Protein 3WYZ (pdb70)

Organism: Thermococcus kodakarensis (strain ATCC BAA-918 / JCM 12380 / KOD1) (NCBI:txid69014)

CATH classification: 3.20.20.140

Nearest PDB structures (foldseek):
  3wz0-assembly1_F  TM=9.999E-01  e=2.977E-39  Thermococcus kodakarensis KOD1
  1v77-assembly1_A  TM=9.718E-01  e=6.965E-28  Pyrococcus horikoshii
  6k0b-assembly1_C  TM=7.800E-01  e=2.740E-13  Methanocaldococcus jannaschii DSM 2661
  2pz0-assembly1_A  TM=5.431E-01  e=1.302E-03  Caldanaerobacter subterraneus subsp. tengcongensis MB4
  2o7s-assembly1_A  TM=2.718E-01  e=5.339E-02  Arabidopsis thaliana

Structure (mmCIF, N/CA/C/O backbone):
data_3WYZ
#
_entry.id   3WYZ
#
_cell.length_a   40.610
_cell.length_b   58.725
_cell.length_c   43.280
_cell.angle_alpha   90.00
_cell.angle_beta   109.67
_cell.angle_gamma   90.00
#
_symmetry.space_group_name_H-M   'P 1 21 1'
#
loop_
_entity.id
_entity.type
_entity.pdbx_description
1 polymer 'Ribonuclease P protein component 3'
2 non-polymer GLYCEROL
3 water water
#
loop_
_atom_site.group_PDB
_atom_site.id
_atom_site.type_symbol
_atom_site.label_atom_id
_atom_site.label_alt_id
_atom_site.label_comp_id
_atom_site.label_asym_id
_atom_site.label_entity_id
_atom_site.label_seq_id
_atom_site.pdbx_PDB_ins_code
_atom_site.Cartn_x
_atom_site.Cartn_y
_atom_site.Cartn_z
_atom_site.occupancy
_atom_site.B_iso_or_equiv
_atom_site.auth_seq_id
_atom_site.auth_comp_id
_atom_site.auth_asym_id
_atom_site.auth_atom_id
_atom_site.pdbx_PDB_model_num
ATOM 1 N N . PHE A 1 8 ? -5.495 -9.331 -15.203 1.00 97.77 8 PHE A N 1
ATOM 2 C CA . PHE A 1 8 ? -6.207 -8.696 -14.057 1.00 99.11 8 PHE A CA 1
ATOM 3 C C . PHE A 1 8 ? -6.398 -7.206 -14.291 1.00 99.76 8 PHE A C 1
ATOM 4 O O . PHE A 1 8 ? -5.716 -6.609 -15.121 1.00 101.98 8 PHE A O 1
ATOM 12 N N . SER A 1 9 ? -7.331 -6.614 -13.553 1.00 97.37 9 SER A N 1
ATOM 13 C CA . SER A 1 9 ? -7.562 -5.176 -13.612 1.00 94.42 9 SER A CA 1
ATOM 14 C C . SER A 1 9 ? -6.239 -4.399 -13.594 1.00 91.30 9 SER A C 1
ATOM 15 O O . SER A 1 9 ? -5.302 -4.740 -12.862 1.00 87.88 9 SER A O 1
ATOM 18 N N . ARG A 1 10 ? -6.179 -3.364 -14.424 1.00 88.16 10 ARG A N 1
ATOM 19 C CA . ARG A 1 10 ? -5.006 -2.506 -14.522 1.00 85.38 10 ARG A CA 1
ATOM 20 C C . ARG A 1 10 ? -5.099 -1.351 -13.520 1.00 79.37 10 ARG A C 1
ATOM 21 O O . ARG A 1 10 ? -4.098 -0.932 -12.949 1.00 78.57 10 ARG A 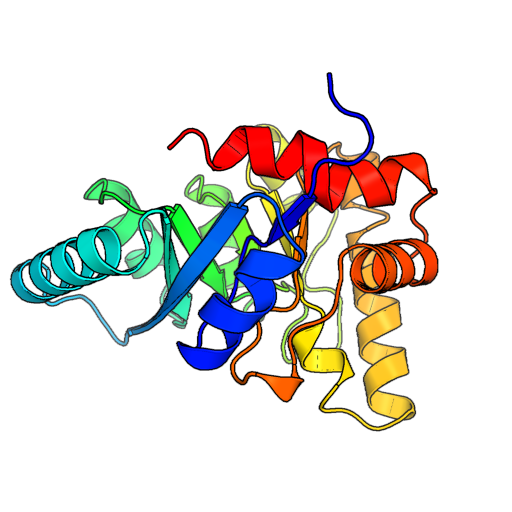O 1
ATOM 29 N N . ASP A 1 11 ? -6.304 -0.840 -13.301 1.00 72.48 11 ASP A N 1
ATOM 30 C CA . ASP A 1 11 ? -6.486 0.293 -12.401 1.00 71.73 11 ASP A CA 1
ATOM 31 C C . ASP A 1 11 ? -7.083 -0.126 -11.067 1.00 65.21 11 ASP A C 1
ATOM 32 O O . ASP A 1 11 ? -8.100 0.405 -10.643 1.00 66.86 11 ASP A O 1
ATOM 37 N N . TYR A 1 12 ? -6.433 -1.073 -10.401 1.00 58.29 12 TYR A N 1
ATOM 38 C CA . TYR A 1 12 ? -6.878 -1.545 -9.098 1.00 54.27 12 TYR A CA 1
ATOM 39 C C . TYR A 1 12 ? -5.873 -1.085 -8.040 1.00 52.95 12 TYR A C 1
ATOM 40 O O . TYR A 1 12 ? -4.676 -1.320 -8.185 1.00 55.32 12 TYR A O 1
ATOM 49 N N . PHE A 1 13 ? -6.353 -0.439 -6.980 1.00 49.27 13 PHE A N 1
ATOM 50 C CA . PHE A 1 13 ? -5.468 0.181 -5.987 1.00 48.02 13 PHE A CA 1
ATOM 51 C C . PHE A 1 13 ? -5.852 -0.174 -4.553 1.00 44.21 13 PHE A C 1
ATOM 52 O O . PHE A 1 13 ? -7.026 -0.175 -4.210 1.00 42.68 13 PHE A O 1
ATOM 60 N N . VAL A 1 14 ? -4.848 -0.456 -3.721 1.00 41.81 14 VAL A N 1
ATOM 61 C CA . VAL A 1 14 ? -5.058 -0.845 -2.320 1.00 41.09 14 VAL A CA 1
ATOM 62 C C . VAL A 1 14 ? -4.257 0.065 -1.384 1.00 39.01 14 VAL A C 1
ATOM 63 O O . VAL A 1 14 ? -3.074 0.290 -1.599 1.00 38.46 14 VAL A O 1
ATOM 67 N N . GLU A 1 15 ? -4.912 0.588 -0.353 1.00 38.51 15 GLU A N 1
ATOM 68 C CA . GLU A 1 15 ? -4.233 1.392 0.667 1.00 39.70 15 GLU A CA 1
ATOM 69 C C . GLU A 1 15 ? -3.986 0.508 1.885 1.00 37.32 15 GLU A C 1
ATOM 70 O O . GLU A 1 15 ? -4.924 0.108 2.559 1.00 35.95 15 GLU A O 1
ATOM 76 N N . MET A 1 16 ? -2.713 0.210 2.141 1.00 37.41 16 MET A N 1
ATOM 77 C CA . MET A 1 16 ? -2.309 -0.779 3.138 1.00 37.42 16 MET A CA 1
ATOM 78 C C . MET A 1 16 ? -2.230 -0.260 4.566 1.00 38.16 16 MET A C 1
ATOM 79 O O . MET A 1 16 ? -2.188 -1.055 5.496 1.00 36.70 16 MET A O 1
ATOM 84 N N . ASP A 1 17 ? -2.214 1.054 4.751 1.00 40.04 17 ASP A N 1
ATOM 85 C CA . ASP A 1 17 ? -1.967 1.617 6.071 1.00 43.79 17 ASP A CA 1
ATOM 86 C C . ASP A 1 17 ? -2.592 3.005 6.234 1.00 43.31 17 ASP A C 1
ATOM 87 O O . ASP A 1 17 ? -2.043 4.001 5.781 1.00 42.58 17 ASP A O 1
ATOM 92 N N . VAL A 1 18 ? -3.769 3.041 6.855 1.00 46.27 18 VAL A N 1
ATOM 93 C CA . VAL A 1 18 ? -4.388 4.281 7.326 1.00 46.62 18 VAL A CA 1
ATOM 94 C C . VAL A 1 18 ? -4.799 4.076 8.782 1.00 46.12 18 VAL A C 1
ATOM 95 O O . VAL A 1 18 ? -5.267 3.003 9.156 1.00 46.08 18 VAL A O 1
ATOM 99 N N . ARG A 1 19 ? -4.626 5.109 9.600 1.00 47.37 19 ARG A N 1
ATOM 100 C CA . ARG A 1 19 ? -4.722 4.962 11.054 1.00 48.22 19 ARG A CA 1
ATOM 101 C C . ARG A 1 19 ? -5.794 5.832 11.716 1.00 48.27 19 ARG A C 1
ATOM 102 O O . ARG A 1 19 ? -5.859 5.895 12.942 1.00 49.91 19 ARG A O 1
ATOM 110 N N . ASP A 1 20 ? -6.641 6.468 10.907 1.00 49.84 20 ASP A N 1
ATOM 111 C CA . ASP A 1 20 ? -7.659 7.407 11.393 1.00 51.44 20 ASP A CA 1
ATOM 112 C C . ASP A 1 20 ? -9.023 7.106 10.752 1.00 50.14 20 ASP A C 1
ATOM 113 O O . ASP A 1 20 ? -9.093 6.724 9.578 1.00 47.69 20 ASP A O 1
ATOM 118 N N . GLU A 1 21 ? -10.094 7.274 11.530 1.00 51.22 21 GLU A N 1
ATOM 119 C CA . GLU A 1 21 ? -11.466 7.043 11.051 1.00 53.03 21 GLU A CA 1
ATOM 120 C C . GLU A 1 21 ? -11.803 7.837 9.793 1.00 54.07 21 GLU A C 1
ATOM 121 O O . GLU A 1 21 ? -12.221 7.260 8.784 1.00 50.59 21 GLU A O 1
ATOM 127 N N . GLU A 1 22 ? -11.643 9.160 9.869 1.00 52.06 22 GLU A N 1
ATOM 128 C CA . GLU A 1 22 ? -11.987 10.037 8.748 1.00 56.34 22 GLU A CA 1
ATOM 129 C C . GLU A 1 22 ? -11.097 9.783 7.532 1.00 53.27 22 GLU A C 1
ATOM 130 O O . GLU A 1 22 ? -11.546 9.891 6.393 1.00 53.81 22 GLU A O 1
ATOM 136 N N . ALA A 1 23 ? -9.832 9.462 7.789 1.00 51.31 23 ALA A N 1
ATOM 137 C CA . ALA A 1 23 ? -8.890 9.102 6.733 1.00 49.73 23 ALA A CA 1
ATOM 138 C C . ALA A 1 23 ? -9.360 7.839 6.009 1.00 46.14 23 ALA A C 1
ATOM 139 O O . ALA A 1 23 ? -9.310 7.763 4.783 1.00 42.90 23 ALA A O 1
ATOM 141 N N . HIS A 1 24 ? -9.821 6.861 6.785 1.00 45.55 24 HIS A N 1
ATOM 142 C CA . HIS A 1 24 ? -10.327 5.605 6.243 1.00 45.51 24 HIS A CA 1
ATOM 143 C C . HIS A 1 24 ? -11.558 5.814 5.355 1.00 44.31 24 HIS A C 1
ATOM 144 O O . HIS A 1 24 ? -11.599 5.314 4.235 1.00 42.86 24 HIS A O 1
ATOM 151 N N . GLU A 1 25 ? -12.550 6.548 5.859 1.00 46.27 25 GLU A N 1
ATOM 152 C CA . GLU A 1 25 ? -13.771 6.824 5.090 1.00 47.83 25 GLU A CA 1
ATOM 153 C C . GLU A 1 25 ? -13.470 7.607 3.811 1.00 48.16 25 GLU A C 1
ATOM 154 O O . GLU A 1 25 ? -14.111 7.394 2.778 1.00 51.10 25 GLU A O 1
ATOM 160 N N . LEU A 1 26 ? -12.496 8.510 3.883 1.00 47.13 26 LEU A N 1
ATOM 161 C CA . LEU A 1 26 ? -12.080 9.292 2.723 1.00 47.17 26 LEU A CA 1
ATOM 162 C C . LEU A 1 26 ? -11.360 8.428 1.690 1.00 46.66 26 LEU A C 1
ATOM 163 O O . LEU A 1 26 ? -11.685 8.469 0.505 1.00 44.99 26 LEU A O 1
ATOM 168 N N . ALA A 1 27 ? -10.393 7.640 2.152 1.00 46.88 27 ALA A N 1
ATOM 169 C CA . ALA A 1 27 ? -9.615 6.757 1.277 1.00 48.77 27 ALA A CA 1
ATOM 170 C C . ALA A 1 27 ? -10.452 5.677 0.586 1.00 49.73 27 ALA A C 1
ATOM 171 O O . ALA A 1 27 ? -10.087 5.214 -0.497 1.00 45.72 27 ALA A O 1
ATOM 173 N N . SER A 1 28 ? -11.566 5.278 1.205 1.00 51.37 28 SER A N 1
ATOM 174 C CA . SER A 1 28 ? -12.431 4.234 0.636 1.00 52.67 28 SER A CA 1
ATOM 175 C C . SER A 1 28 ? -13.040 4.602 -0.731 1.00 51.65 28 SER A C 1
ATOM 176 O O . SER A 1 28 ? -13.422 3.717 -1.498 1.00 50.04 28 SER A O 1
ATOM 179 N N . ASP A 1 29 ? -13.132 5.899 -1.027 1.00 52.97 29 ASP A N 1
ATOM 180 C CA . ASP A 1 29 ? -13.560 6.364 -2.350 1.00 54.13 29 ASP A CA 1
ATOM 181 C C . ASP A 1 29 ? -12.473 6.185 -3.408 1.00 51.57 29 ASP A C 1
ATOM 182 O O . ASP A 1 29 ? -12.769 5.844 -4.551 1.00 49.92 29 ASP A O 1
ATOM 187 N N . TRP A 1 30 ? -11.223 6.441 -3.028 1.00 51.49 30 TRP A N 1
ATOM 188 C CA . TRP A 1 30 ? -10.112 6.459 -3.986 1.00 50.86 30 TRP A CA 1
ATOM 189 C C . TRP A 1 30 ? -9.455 5.090 -4.195 1.00 49.52 30 TRP A C 1
ATOM 190 O O . TRP A 1 30 ? -8.843 4.854 -5.236 1.00 49.01 30 TRP A O 1
ATOM 201 N N . PHE A 1 31 ? -9.556 4.207 -3.202 1.00 47.74 31 PHE A N 1
ATOM 202 C CA . PHE A 1 31 ? -8.920 2.889 -3.270 1.00 46.84 31 PHE A CA 1
ATOM 203 C C . PHE A 1 31 ? -9.958 1.776 -3.230 1.00 48.33 31 PHE A C 1
ATOM 204 O O . PHE A 1 31 ? -11.021 1.929 -2.632 1.00 47.62 31 PHE A O 1
ATOM 212 N N . ASP A 1 32 ? -9.633 0.658 -3.870 1.00 48.87 32 ASP A N 1
ATOM 213 C CA . ASP A 1 32 ? -10.523 -0.500 -3.920 1.00 50.32 32 ASP A CA 1
ATOM 214 C C . ASP A 1 32 ? -10.592 -1.253 -2.593 1.00 49.72 32 ASP A C 1
ATOM 215 O O . ASP A 1 32 ? -11.619 -1.850 -2.267 1.00 46.42 32 ASP A O 1
ATOM 220 N N . GLU A 1 33 ? -9.489 -1.243 -1.849 1.00 49.47 33 GLU A N 1
ATOM 221 C CA . GLU A 1 33 ? -9.448 -1.798 -0.501 1.00 48.39 33 GLU A CA 1
ATOM 222 C C . GLU A 1 33 ? -8.652 -0.863 0.389 1.00 47.07 33 GLU A C 1
ATOM 223 O O . GLU A 1 33 ? -7.650 -0.290 -0.042 1.00 46.31 33 GLU A O 1
ATOM 229 N N . VAL A 1 34 ? -9.094 -0.714 1.632 1.00 45.59 34 VAL A N 1
ATOM 230 C CA . VAL A 1 34 ? -8.391 0.119 2.601 1.00 47.09 34 VAL A CA 1
ATOM 231 C C . VAL A 1 34 ? -8.215 -0.655 3.903 1.00 46.59 34 VAL A C 1
ATOM 232 O O . VAL A 1 34 ? -9.191 -1.086 4.514 1.00 50.04 34 VAL A O 1
ATOM 236 N N . VAL A 1 35 ? -6.961 -0.838 4.307 1.00 42.75 35 VAL A N 1
ATOM 237 C CA . VAL A 1 35 ? -6.630 -1.512 5.553 1.00 42.74 35 VAL A CA 1
ATOM 238 C C . VAL A 1 35 ? -6.513 -0.481 6.681 1.00 41.86 35 VAL A C 1
ATOM 239 O O . VAL A 1 35 ? -5.752 0.471 6.570 1.00 40.80 35 VAL A O 1
ATOM 243 N N . PHE A 1 36 ? -7.282 -0.666 7.751 1.00 41.91 36 PHE A N 1
ATOM 244 C CA . PHE A 1 36 ? -7.177 0.183 8.930 1.00 42.23 36 PHE A CA 1
ATOM 245 C C . PHE A 1 36 ? -6.108 -0.359 9.875 1.00 41.95 36 PHE A C 1
ATOM 246 O O . PHE A 1 36 ? -6.160 -1.515 10.286 1.00 43.72 36 PHE A O 1
ATOM 254 N N . THR A 1 37 ? -5.142 0.484 10.221 1.00 41.21 37 THR A N 1
ATOM 255 C CA . THR A 1 37 ? -4.034 0.084 11.076 1.00 42.15 37 THR A CA 1
ATOM 256 C C . THR A 1 37 ? -4.220 0.611 12.501 1.00 44.59 37 THR A C 1
ATOM 257 O O . THR A 1 37 ? -4.404 1.812 12.712 1.00 42.69 37 THR A O 1
ATOM 261 N N . LYS A 1 38 ? -4.195 -0.299 13.470 1.00 48.34 38 LYS A N 1
ATOM 262 C CA . LYS A 1 38 ? -4.215 0.075 14.877 1.00 53.11 38 LYS A CA 1
ATOM 263 C C . LYS A 1 38 ? -2.774 0.203 15.359 1.00 51.84 38 LYS A C 1
ATOM 264 O O . LYS A 1 38 ? -2.017 -0.766 15.343 1.00 51.75 38 LYS A O 1
ATOM 270 N N . LYS A 1 39 ? -2.401 1.405 15.777 1.00 54.12 39 LYS A N 1
ATOM 271 C CA . LYS A 1 39 ? -1.064 1.668 16.286 1.00 57.64 39 LYS A CA 1
ATOM 272 C C . LYS A 1 39 ? -0.971 1.148 17.718 1.00 59.98 39 LYS A C 1
ATOM 273 O O . LYS A 1 39 ? -1.842 1.430 18.543 1.00 63.37 39 LYS A O 1
ATOM 279 N N . LEU A 1 40 ? 0.076 0.379 18.004 1.00 61.51 40 LEU A N 1
ATOM 280 C CA . LEU A 1 40 ? 0.203 -0.309 19.286 1.00 62.20 40 LEU A CA 1
ATOM 281 C C . LEU A 1 40 ? 1.594 -0.152 19.906 1.00 62.45 40 LEU A C 1
ATOM 282 O O . LEU A 1 40 ? 2.568 -0.724 19.418 1.00 58.26 40 LEU A O 1
ATOM 287 N N . VAL A 1 41 ? 1.660 0.613 20.997 1.00 66.53 41 VAL A N 1
ATOM 288 C CA . VAL A 1 41 ? 2.910 0.884 21.709 1.00 68.49 41 VAL A CA 1
ATOM 289 C C . VAL A 1 41 ? 3.051 -0.073 22.887 1.00 70.67 41 VAL A C 1
ATOM 290 O O . VAL A 1 41 ? 2.174 -0.126 23.750 1.00 75.25 41 VAL A O 1
ATOM 294 N N . LEU A 1 42 ? 4.156 -0.817 22.921 1.00 72.18 42 LEU A N 1
ATOM 295 C CA . LEU A 1 42 ? 4.350 -1.884 23.903 1.00 75.78 42 LEU A CA 1
ATOM 296 C C . LEU A 1 42 ? 5.693 -1.803 24.633 1.00 79.99 42 LEU A C 1
ATOM 297 O O . LEU A 1 42 ? 6.745 -1.712 24.003 1.00 78.36 42 LEU A O 1
ATOM 302 N N . GLU A 1 43 ? 5.634 -1.838 25.963 1.00 85.89 43 GLU A N 1
ATOM 303 C CA . GLU A 1 43 ? 6.818 -2.002 26.812 1.00 92.30 43 GLU A CA 1
ATOM 304 C C . GLU A 1 43 ? 6.392 -2.506 28.209 1.00 95.94 43 GLU A C 1
ATOM 305 O O . GLU A 1 43 ? 6.359 -1.736 29.172 1.00 96.26 43 GLU A O 1
ATOM 311 N N . ASP A 1 44 ? 6.057 -3.793 28.327 1.00 96.82 44 ASP A N 1
ATOM 312 C CA . ASP A 1 44 ? 6.148 -4.763 27.227 1.00 97.90 44 ASP A CA 1
ATOM 313 C C . ASP A 1 44 ? 4.808 -5.464 26.917 1.00 98.85 44 ASP A C 1
ATOM 314 O O . ASP A 1 44 ? 3.921 -4.822 26.355 1.00 98.66 44 ASP A O 1
ATOM 319 N N . PRO A 1 45 ? 4.633 -6.750 27.297 1.00 100.09 45 PRO A N 1
ATOM 320 C CA . PRO A 1 45 ? 3.629 -7.516 26.555 1.00 102.95 45 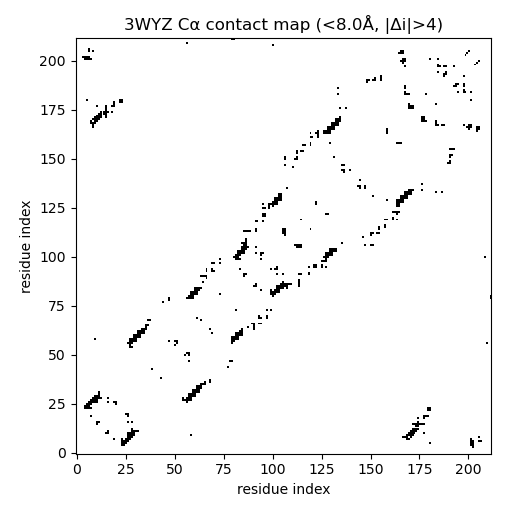PRO A CA 1
ATOM 321 C C . PRO A 1 45 ? 2.165 -7.173 26.875 1.00 105.88 45 PRO A C 1
ATOM 322 O O . PRO A 1 45 ? 1.893 -6.492 27.866 1.00 106.51 45 PRO A O 1
ATOM 326 N N . PRO A 1 46 ? 1.226 -7.643 26.028 1.00 108.37 46 PRO A N 1
ATOM 327 C CA . PRO A 1 46 ? -0.217 -7.520 26.271 1.00 108.46 46 PRO A CA 1
ATOM 328 C C . PRO A 1 46 ? -0.672 -8.511 27.358 1.00 108.06 46 PRO A C 1
ATOM 329 O O . PRO A 1 46 ? 0.139 -9.351 27.747 1.00 106.58 46 PRO A O 1
ATOM 333 N N . ASP A 1 47 ? -1.912 -8.476 27.867 1.00 109.60 47 ASP A N 1
ATOM 334 C CA . ASP A 1 47 ? -3.078 -7.687 27.409 1.00 109.92 47 ASP A CA 1
ATOM 335 C C . ASP A 1 47 ? -3.766 -8.313 26.184 1.00 108.40 47 ASP A C 1
ATOM 336 O O . ASP A 1 47 ? -4.344 -7.605 25.357 1.00 110.51 47 ASP A O 1
ATOM 341 N N . TRP A 1 48 ? -3.716 -9.640 26.088 1.00 104.24 48 TRP A N 1
ATOM 342 C CA . TRP A 1 48 ? -4.216 -10.350 24.907 1.00 103.91 48 TRP A CA 1
ATOM 343 C C . TRP A 1 48 ? -5.740 -10.357 24.813 1.00 101.38 48 TRP A C 1
ATOM 344 O O . TRP A 1 48 ? -6.305 -10.109 23.742 1.00 101.95 48 TRP A O 1
ATOM 355 N N . GLY A 1 49 ? -6.399 -10.654 25.929 1.0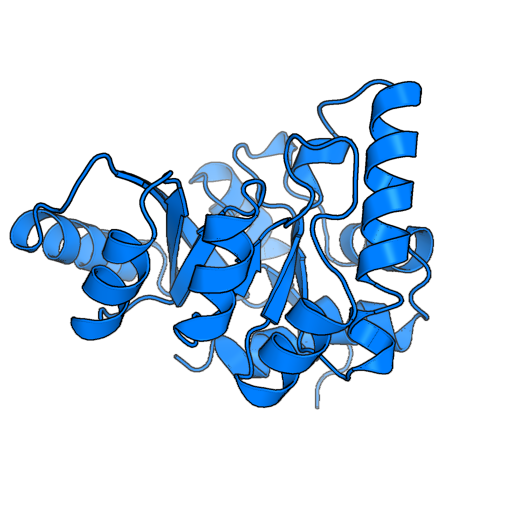0 97.70 49 GLY A N 1
ATOM 356 C CA . GLY A 1 49 ? -7.860 -10.712 25.974 1.00 93.29 49 GLY A CA 1
ATOM 357 C C . GLY A 1 49 ? -8.506 -9.414 25.532 1.00 90.46 49 GLY A C 1
ATOM 358 O O . GLY A 1 49 ? -9.511 -9.425 24.824 1.00 86.79 49 GLY A O 1
ATOM 359 N N . SER A 1 50 ? -7.918 -8.299 25.956 1.00 90.67 50 SER A N 1
ATOM 360 C CA . SER A 1 50 ? -8.377 -6.969 25.571 1.00 90.69 50 SER A CA 1
ATOM 361 C C . SER A 1 50 ? -8.072 -6.680 24.099 1.00 92.59 50 SER A C 1
ATOM 362 O O . SER A 1 50 ? -8.872 -6.047 23.407 1.00 93.82 50 SER A O 1
ATOM 365 N N . LEU A 1 51 ? -6.915 -7.151 23.632 1.00 93.59 51 LEU A N 1
ATOM 366 C CA . LEU A 1 51 ? -6.474 -6.933 22.249 1.00 92.13 51 LEU A CA 1
ATOM 367 C C . LEU A 1 51 ? -7.435 -7.574 21.250 1.00 90.55 51 LEU A C 1
ATOM 368 O O . LEU A 1 51 ? -7.870 -6.929 20.295 1.00 89.91 51 LEU A O 1
ATOM 373 N N . LYS A 1 52 ? -7.760 -8.843 21.474 1.00 87.81 52 LYS A N 1
ATOM 374 C CA . LYS A 1 52 ? -8.674 -9.569 20.597 1.00 86.05 52 LYS A CA 1
ATOM 375 C C . LYS A 1 52 ? -10.077 -8.958 20.585 1.00 84.46 52 LYS A C 1
ATOM 376 O O . LYS A 1 52 ? -10.744 -8.963 19.552 1.00 81.56 52 LYS A O 1
ATOM 382 N N . GLU A 1 53 ? -10.518 -8.437 21.729 1.00 83.58 53 GLU A N 1
ATOM 383 C CA . GLU A 1 53 ? -11.807 -7.748 21.827 1.00 83.15 53 GLU A CA 1
ATOM 384 C C . GLU A 1 53 ? -11.794 -6.487 20.973 1.00 79.79 53 GLU A C 1
ATOM 385 O O . GLU A 1 53 ? -12.782 -6.166 20.318 1.00 75.79 53 GLU A O 1
ATOM 391 N N . GLU A 1 54 ? -10.671 -5.776 20.993 1.00 78.81 54 GLU A N 1
ATOM 392 C CA . GLU A 1 54 ? -10.486 -4.591 20.165 1.00 77.75 54 GLU A CA 1
ATOM 393 C C . GLU A 1 54 ? -10.437 -4.966 18.681 1.00 72.81 54 GLU A C 1
ATOM 394 O O . GLU A 1 54 ? -11.104 -4.341 17.860 1.00 71.70 54 GLU A O 1
ATOM 400 N N . LEU A 1 55 ? -9.652 -5.987 18.345 1.00 65.81 55 LEU A N 1
ATOM 401 C CA . LEU A 1 55 ? -9.515 -6.419 16.956 1.00 63.63 55 LEU A CA 1
ATOM 402 C C . LEU A 1 55 ? -10.846 -6.886 16.366 1.00 63.84 55 LEU A C 1
ATOM 403 O O . LEU A 1 55 ? -11.138 -6.618 15.200 1.00 64.18 55 LEU A O 1
ATOM 408 N N . LYS A 1 56 ? -11.650 -7.575 17.171 1.00 64.55 56 LYS A N 1
ATOM 409 C CA . LYS A 1 56 ? -12.986 -7.988 16.754 1.00 66.38 56 LYS A CA 1
ATOM 410 C C . LYS A 1 56 ? -13.846 -6.767 16.446 1.00 64.82 56 LYS A C 1
ATOM 411 O O . LYS A 1 56 ? -14.543 -6.730 15.434 1.00 62.99 56 LYS A O 1
ATOM 417 N N . GLU A 1 57 ? -13.779 -5.770 17.324 1.00 65.91 57 GLU A N 1
ATOM 418 C CA . GLU A 1 57 ? -14.504 -4.514 17.139 1.00 67.80 57 GLU A CA 1
ATOM 419 C C . GLU A 1 57 ? -13.990 -3.756 15.914 1.00 64.96 57 GLU A C 1
ATOM 420 O O . GLU A 1 57 ? -14.775 -3.132 15.197 1.00 67.07 57 GLU A O 1
ATOM 426 N N . LEU A 1 58 ? -12.678 -3.811 15.683 1.00 61.53 58 LEU A N 1
ATOM 427 C CA . LEU A 1 58 ? -12.061 -3.189 14.503 1.00 60.33 58 LEU A CA 1
ATOM 428 C C . LEU A 1 58 ? -12.427 -3.908 13.206 1.00 56.24 58 LEU A C 1
ATOM 429 O O . LEU A 1 58 ? -12.726 -3.265 12.199 1.00 52.99 58 LEU A O 1
ATOM 434 N N . ARG A 1 59 ? -12.401 -5.235 13.241 1.00 57.17 59 ARG A N 1
ATOM 435 C CA . ARG A 1 59 ? -12.777 -6.054 12.088 1.00 60.07 59 ARG A CA 1
ATOM 436 C C . ARG A 1 59 ? -14.234 -5.836 11.691 1.00 59.21 59 ARG A C 1
ATOM 437 O O . ARG A 1 59 ? -14.549 -5.774 10.507 1.00 64.32 59 ARG A O 1
ATOM 445 N N . GLY A 1 60 ? -15.113 -5.720 12.681 1.00 58.75 60 GLY A N 1
ATOM 446 C CA . GLY A 1 60 ? -16.525 -5.434 12.432 1.00 57.65 60 GLY A CA 1
ATOM 447 C C . GLY A 1 60 ? -16.765 -4.024 11.926 1.00 55.92 60 GLY A C 1
ATOM 448 O O . GLY A 1 60 ? -17.725 -3.773 11.211 1.00 56.93 60 GLY A O 1
ATOM 449 N N . LYS A 1 61 ? -15.886 -3.102 12.301 1.00 57.43 61 LYS A N 1
ATOM 450 C CA . LYS A 1 61 ? -16.011 -1.697 11.919 1.00 57.03 61 LYS A CA 1
ATOM 451 C C . LYS A 1 61 ? -15.395 -1.404 10.546 1.00 59.17 61 LYS A C 1
ATOM 452 O O . LYS A 1 61 ? -16.020 -0.745 9.710 1.00 63.32 61 LYS A O 1
ATOM 458 N N . TYR A 1 62 ? -14.169 -1.879 10.326 1.00 58.59 62 TYR A N 1
ATOM 459 C CA . TYR A 1 62 ? -13.406 -1.553 9.113 1.00 56.66 62 TYR A CA 1
ATOM 460 C C . TYR A 1 62 ? -13.240 -2.696 8.110 1.00 55.18 62 TYR A C 1
ATOM 461 O O . TYR A 1 62 ? -12.977 -2.440 6.935 1.00 57.65 62 TYR A O 1
ATOM 470 N N . GLY A 1 63 ? -13.363 -3.938 8.568 1.00 56.46 63 GLY A N 1
ATOM 471 C CA . GLY A 1 63 ? -13.193 -5.110 7.707 1.00 57.12 63 GLY A CA 1
ATOM 472 C C . GLY A 1 63 ? -11.778 -5.655 7.764 1.00 57.03 63 GLY A C 1
ATOM 473 O O . GLY A 1 63 ? -11.516 -6.644 8.451 1.00 60.58 63 GLY A O 1
ATOM 474 N N . LYS A 1 64 ? -10.871 -5.013 7.028 1.00 53.25 64 LYS A N 1
ATOM 475 C CA . LYS A 1 64 ? -9.457 -5.388 7.020 1.00 51.85 64 LYS A CA 1
ATOM 476 C C . LYS A 1 64 ? -8.705 -4.574 8.067 1.00 48.00 64 LYS A C 1
ATOM 477 O O . LYS A 1 64 ? -8.808 -3.346 8.102 1.00 47.91 64 LYS A O 1
ATOM 483 N N . VAL A 1 65 ? -7.947 -5.259 8.914 1.00 43.69 65 VAL A N 1
ATOM 484 C 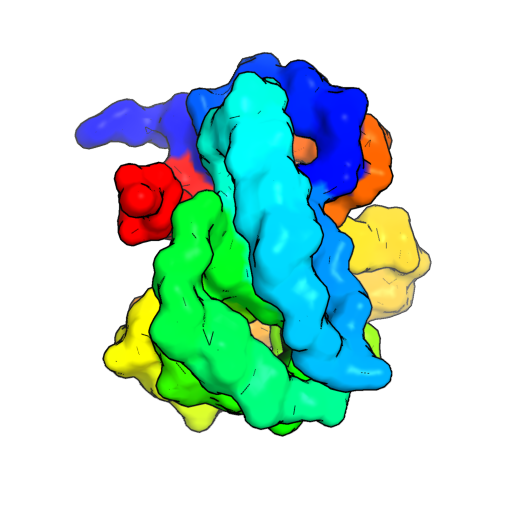CA . VAL A 1 65 ? -7.252 -4.614 10.018 1.00 44.41 65 VAL A CA 1
ATOM 485 C C . VAL A 1 65 ? -5.785 -5.033 10.057 1.00 43.76 65 VAL A C 1
ATOM 486 O O . VAL A 1 65 ? -5.461 -6.218 9.920 1.00 43.41 65 VAL A O 1
ATOM 490 N N . ALA A 1 66 ? -4.905 -4.049 10.237 1.00 44.53 66 ALA A N 1
ATOM 491 C CA . ALA A 1 66 ? -3.484 -4.307 10.475 1.00 44.79 66 ALA A CA 1
ATOM 492 C C . ALA A 1 66 ? -3.101 -3.859 11.878 1.00 46.09 66 ALA A C 1
ATOM 493 O O . ALA A 1 66 ? -3.718 -2.960 12.447 1.00 48.70 66 ALA A O 1
ATOM 495 N N . LEU A 1 67 ? -2.080 -4.497 12.431 1.00 48.42 67 LEU A N 1
ATOM 496 C CA . LEU A 1 67 ? -1.580 -4.161 13.750 1.00 51.35 67 LEU A CA 1
ATOM 497 C C . LEU A 1 67 ? -0.146 -3.651 13.633 1.00 51.96 67 LEU A C 1
ATOM 498 O O . LEU A 1 67 ? 0.754 -4.402 13.242 1.00 58.56 67 LEU A O 1
ATOM 503 N N . LEU A 1 68 ? 0.065 -2.381 13.964 1.00 49.53 68 LEU A N 1
ATOM 504 C CA . LEU A 1 68 ? 1.394 -1.776 13.881 1.00 49.77 68 LEU A CA 1
ATOM 505 C C . LEU A 1 68 ? 2.071 -1.756 15.247 1.00 49.46 68 LEU A C 1
ATOM 506 O O . LEU A 1 68 ? 1.662 -1.012 16.141 1.00 47.68 68 LEU A O 1
ATOM 511 N N . LEU A 1 69 ? 3.115 -2.567 15.390 1.00 50.32 69 LEU A N 1
ATOM 512 C CA . LEU A 1 69 ? 3.872 -2.644 16.631 1.00 53.39 69 LEU A CA 1
ATOM 513 C C . LEU A 1 69 ? 5.004 -1.627 16.628 1.00 55.25 69 LEU A C 1
ATOM 514 O O . LEU A 1 69 ? 5.870 -1.655 15.751 1.00 50.57 69 LEU A O 1
ATOM 519 N N . VAL A 1 70 ? 4.985 -0.727 17.608 1.00 59.51 70 VAL A N 1
ATOM 520 C CA . VAL A 1 70 ? 6.108 0.173 17.851 1.00 63.24 70 VAL A CA 1
ATOM 521 C C . VAL A 1 70 ? 6.692 -0.173 19.226 1.00 65.03 70 VAL A C 1
ATOM 522 O O . VAL A 1 70 ? 5.997 -0.127 20.242 1.00 63.32 70 VAL A O 1
ATOM 526 N N . THR A 1 71 ? 7.962 -0.564 19.242 1.00 68.67 71 THR A N 1
ATOM 527 C CA . THR A 1 71 ? 8.614 -1.027 20.465 1.00 72.02 71 THR A CA 1
ATOM 528 C C . THR A 1 71 ? 10.129 -1.109 20.289 1.00 71.47 71 THR A C 1
ATOM 529 O O . THR A 1 71 ? 10.639 -1.075 19.168 1.00 69.07 71 THR A O 1
ATOM 533 N N . ARG A 1 72 ? 10.836 -1.207 21.412 1.00 74.96 72 ARG A N 1
ATOM 534 C CA . ARG A 1 72 ? 12.288 -1.366 21.413 1.00 77.85 72 ARG A CA 1
ATOM 535 C C . ARG A 1 72 ? 12.679 -2.683 22.081 1.00 77.68 72 ARG A C 1
ATOM 536 O O . ARG A 1 72 ? 13.712 -2.768 22.745 1.00 81.73 72 ARG A O 1
ATOM 544 N N . LYS A 1 73 ? 11.852 -3.710 21.896 1.00 76.29 73 LYS A N 1
ATOM 545 C CA . LYS A 1 73 ? 12.108 -5.027 22.471 1.00 78.28 73 LYS A CA 1
ATOM 546 C C . LYS A 1 73 ? 11.807 -6.110 21.440 1.00 77.16 73 LYS A C 1
ATOM 547 O O . LYS A 1 73 ? 10.644 -6.440 21.215 1.00 79.46 73 LYS A O 1
ATOM 553 N N . PRO A 1 74 ? 12.857 -6.658 20.797 1.00 76.21 74 PRO A N 1
ATOM 554 C CA . PRO A 1 74 ? 12.732 -7.717 19.790 1.00 76.22 74 PRO A CA 1
ATOM 555 C C . PRO A 1 74 ? 11.863 -8.910 20.203 1.00 77.62 74 PRO A C 1
ATOM 556 O O . PRO A 1 74 ? 11.132 -9.457 19.374 1.00 79.53 74 PRO A O 1
ATOM 560 N N . SER A 1 75 ? 11.942 -9.304 21.471 1.00 78.64 75 SER A N 1
ATOM 561 C CA . SER A 1 75 ? 11.189 -10.456 21.982 1.00 80.89 75 SER A CA 1
ATOM 562 C C . SER A 1 75 ? 9.668 -10.321 21.826 1.00 78.78 75 SER A C 1
ATOM 563 O O . SER A 1 75 ? 8.961 -11.324 21.739 1.00 80.41 75 SER A O 1
ATOM 566 N N . LEU A 1 76 ? 9.173 -9.087 21.794 1.00 76.92 76 LEU A N 1
ATOM 567 C CA . LEU A 1 76 ? 7.737 -8.828 21.633 1.00 78.08 76 LEU A CA 1
ATOM 568 C C . LEU A 1 76 ? 7.234 -9.137 20.218 1.00 77.06 76 LEU A C 1
ATOM 569 O O . LEU A 1 76 ? 6.090 -9.556 20.048 1.00 74.31 76 LEU A O 1
ATOM 574 N N . ILE A 1 77 ? 8.090 -8.932 19.216 1.00 75.39 77 ILE A N 1
ATOM 575 C CA . ILE A 1 77 ? 7.742 -9.215 17.822 1.00 73.32 77 ILE A CA 1
ATOM 576 C C . ILE A 1 77 ? 7.491 -10.710 17.647 1.00 74.00 77 ILE A C 1
ATOM 577 O O . ILE A 1 77 ? 6.523 -11.103 16.992 1.00 73.97 77 ILE A O 1
ATOM 582 N N . ARG A 1 78 ? 8.363 -11.533 18.229 1.00 75.11 78 ARG A N 1
ATOM 583 C CA . ARG A 1 78 ? 8.208 -12.991 18.178 1.00 76.38 78 ARG A CA 1
ATOM 584 C C . ARG A 1 78 ? 6.974 -13.440 18.953 1.00 74.30 78 ARG A C 1
ATOM 585 O O . ARG A 1 78 ? 6.235 -14.316 18.507 1.00 73.77 78 ARG A O 1
ATOM 593 N N . GLU A 1 79 ? 6.760 -12.830 20.115 1.00 73.97 79 GLU A N 1
ATOM 594 C CA . GLU A 1 79 ? 5.659 -13.207 20.995 1.00 75.20 79 GLU A CA 1
ATOM 595 C C . GLU A 1 79 ? 4.302 -12.927 20.357 1.00 70.25 79 GLU A C 1
ATOM 596 O O . GLU A 1 79 ? 3.403 -13.760 20.427 1.00 68.97 79 GLU A O 1
ATOM 602 N N . VAL A 1 80 ? 4.165 -11.761 19.731 1.00 68.45 80 VAL A N 1
ATOM 603 C CA . VAL A 1 80 ? 2.924 -11.388 19.044 1.00 67.92 80 VAL A CA 1
ATOM 604 C C . VAL A 1 80 ? 2.692 -12.254 17.797 1.00 69.43 80 VAL A C 1
ATOM 605 O O . VAL A 1 80 ? 1.563 -12.648 17.511 1.00 68.72 80 VAL A O 1
ATOM 609 N N . LYS A 1 81 ? 3.765 -12.551 17.069 1.00 70.74 81 LYS A N 1
ATOM 610 C CA . LYS A 1 81 ? 3.692 -13.398 15.879 1.00 73.24 81 LYS A CA 1
ATOM 611 C C . LYS A 1 81 ? 3.242 -14.830 16.201 1.00 77.25 81 LYS A C 1
ATOM 612 O O . LYS A 1 81 ? 2.544 -15.457 15.400 1.00 73.84 81 LYS A O 1
ATOM 618 N N . SER A 1 82 ? 3.639 -15.338 17.368 1.00 80.44 82 SER A N 1
ATOM 619 C CA . SER A 1 82 ? 3.327 -16.720 17.764 1.00 82.85 82 SER A CA 1
ATOM 620 C C . SER A 1 82 ? 1.845 -16.962 18.085 1.00 83.45 82 SER A C 1
ATOM 621 O O . SER A 1 82 ? 1.376 -18.099 18.007 1.00 85.64 82 SER A O 1
ATOM 624 N N . ARG A 1 83 ? 1.114 -15.906 18.438 1.00 82.37 83 ARG A N 1
ATOM 625 C CA . ARG A 1 83 ? -0.288 -16.044 18.843 1.00 82.53 83 ARG A CA 1
ATOM 626 C C . ARG A 1 83 ? -1.231 -16.155 17.640 1.00 83.61 83 ARG A C 1
ATOM 627 O O . ARG A 1 83 ? -2.361 -16.617 17.786 1.00 85.35 83 ARG A O 1
ATOM 635 N N . ASN A 1 84 ? -0.768 -15.726 16.464 1.00 85.07 84 ASN A 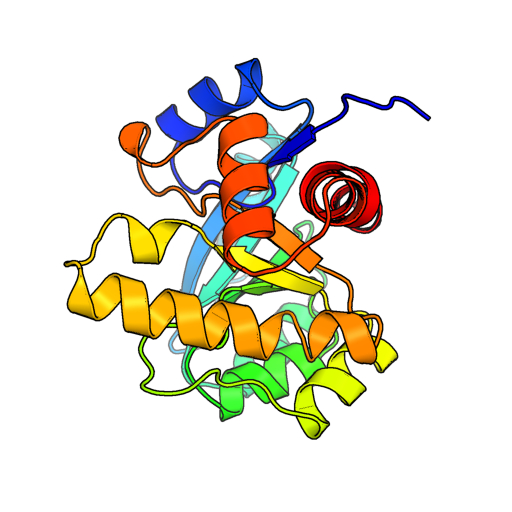N 1
ATOM 636 C CA . ASN A 1 84 ? -1.549 -15.798 15.221 1.00 84.08 84 ASN A CA 1
ATOM 637 C C . ASN A 1 84 ? -2.913 -15.101 15.318 1.00 84.31 84 ASN A C 1
ATOM 638 O O . ASN A 1 84 ? -3.956 -15.758 15.356 1.00 85.99 84 ASN A O 1
ATOM 643 N N . LEU A 1 85 ? -2.890 -13.769 15.340 1.00 82.64 85 LEU A N 1
ATOM 644 C CA . LEU A 1 85 ? -4.104 -12.960 15.486 1.00 80.37 85 LEU A CA 1
ATOM 645 C C . LEU A 1 85 ? -4.739 -12.696 14.126 1.00 77.12 85 LEU A C 1
ATOM 646 O O . LEU A 1 85 ? -4.066 -12.765 13.096 1.00 72.19 85 LEU A O 1
ATOM 651 N N . LYS A 1 86 ? -6.034 -12.386 14.126 1.00 73.90 86 LYS A N 1
ATOM 652 C CA . LYS A 1 86 ? -6.751 -12.083 12.887 1.00 71.02 86 LYS A CA 1
ATOM 653 C C . LYS A 1 86 ? -6.460 -10.650 12.442 1.00 66.15 86 LYS A C 1
ATOM 654 O O . LYS A 1 86 ? -7.332 -9.783 12.475 1.00 64.97 86 LYS A O 1
ATOM 660 N N . ALA A 1 87 ? -5.224 -10.416 12.016 1.00 61.43 87 ALA A N 1
ATOM 661 C CA . ALA A 1 87 ? -4.787 -9.093 11.586 1.00 56.67 87 ALA A CA 1
ATOM 662 C C . ALA A 1 87 ? -3.430 -9.196 10.914 1.00 53.18 87 ALA A C 1
ATOM 663 O O . ALA A 1 87 ? -2.652 -10.110 11.206 1.00 51.06 87 ALA A O 1
ATOM 665 N N . LEU A 1 88 ? -3.148 -8.257 10.014 1.00 49.97 88 LEU A N 1
ATOM 666 C CA . LEU A 1 88 ? -1.811 -8.125 9.460 1.00 47.55 88 LEU A CA 1
ATOM 667 C C . LEU A 1 88 ? -0.914 -7.590 10.556 1.00 47.25 88 LEU A C 1
ATOM 668 O O . LEU A 1 88 ? -1.309 -6.704 11.313 1.00 45.69 88 LEU A O 1
ATOM 673 N N . LEU A 1 89 ? 0.298 -8.127 10.639 1.00 47.71 89 LEU A N 1
ATOM 674 C CA . LEU A 1 89 ? 1.263 -7.664 11.616 1.00 47.62 89 LEU A CA 1
ATOM 675 C C . LEU A 1 89 ? 2.280 -6.760 10.930 1.00 46.38 89 LEU A C 1
ATOM 676 O O . LEU A 1 89 ? 3.116 -7.229 10.160 1.00 45.62 89 LEU A O 1
ATOM 681 N N . TYR A 1 90 ? 2.179 -5.462 11.193 1.00 43.66 90 TYR A N 1
ATOM 682 C CA . TYR A 1 90 ? 3.191 -4.503 10.767 1.00 44.78 90 TYR A CA 1
ATOM 683 C C . TYR A 1 90 ? 4.135 -4.205 11.923 1.00 44.92 90 TYR A C 1
ATOM 684 O O . TYR A 1 90 ? 3.769 -4.354 13.087 1.00 45.12 90 TYR A O 1
ATOM 693 N N . VAL A 1 91 ? 5.351 -3.781 11.587 1.00 46.33 91 VAL A N 1
ATOM 694 C CA . VAL A 1 91 ? 6.316 -3.311 12.573 1.00 45.24 91 VAL A CA 1
ATOM 695 C C . VAL A 1 91 ? 6.882 -1.976 12.109 1.00 45.45 91 VAL A C 1
ATOM 696 O O . VAL A 1 91 ? 7.273 -1.828 10.956 1.00 45.04 91 VAL A O 1
ATOM 700 N N . GLN A 1 92 ? 6.909 -1.010 13.022 1.00 47.88 92 GLN A N 1
ATOM 701 C CA . GLN A 1 92 ? 7.501 0.293 12.772 1.00 50.29 92 GLN A CA 1
ATOM 702 C C . GLN A 1 92 ? 9.020 0.158 12.717 1.00 50.58 92 GLN A C 1
ATOM 703 O O . GLN A 1 92 ? 9.638 -0.319 13.672 1.00 50.71 92 GLN A O 1
ATOM 709 N N . GLY A 1 93 ? 9.607 0.579 11.596 1.00 49.46 93 GLY A N 1
ATOM 710 C CA . GLY A 1 93 ? 11.051 0.582 11.428 1.00 48.02 93 GLY A CA 1
ATOM 711 C C . GLY A 1 93 ? 11.704 1.761 12.124 1.00 48.58 93 GLY A C 1
ATOM 712 O O . GLY A 1 93 ? 11.019 2.662 12.593 1.00 48.05 93 GLY A O 1
ATOM 713 N N . GLY A 1 94 ? 13.033 1.753 12.189 1.00 50.22 94 GLY A N 1
ATOM 714 C CA . GLY A 1 94 ? 13.787 2.842 12.802 1.00 53.40 94 GLY A CA 1
ATOM 715 C C . GLY A 1 94 ? 14.923 2.385 13.697 1.00 55.40 94 GLY A C 1
ATOM 716 O O . GLY A 1 94 ? 15.977 3.028 13.748 1.00 58.42 94 GLY A O 1
ATOM 717 N N . ASP A 1 95 ? 14.696 1.297 14.429 1.00 57.02 95 ASP A N 1
ATOM 718 C CA . ASP A 1 95 ? 15.732 0.682 15.247 1.00 58.90 95 ASP A CA 1
ATOM 719 C C . ASP A 1 95 ? 16.267 -0.524 14.484 1.00 58.98 95 ASP A C 1
ATOM 720 O O . ASP A 1 95 ? 15.494 -1.298 13.915 1.00 55.88 95 ASP A O 1
ATOM 725 N N . MET A 1 96 ? 17.588 -0.676 14.466 1.00 58.74 96 MET A N 1
ATOM 726 C CA . MET A 1 96 ? 18.220 -1.727 13.678 1.00 61.88 96 MET A CA 1
ATOM 727 C C . MET A 1 96 ? 17.956 -3.132 14.213 1.00 61.49 96 MET A C 1
ATOM 728 O O . MET A 1 96 ? 17.818 -4.076 13.427 1.00 62.22 96 MET A O 1
ATOM 733 N N . ARG A 1 97 ? 17.895 -3.272 15.538 1.00 63.68 97 ARG A N 1
ATOM 734 C CA . ARG A 1 97 ? 17.500 -4.537 16.167 1.00 63.32 97 ARG A CA 1
ATOM 735 C C . ARG A 1 97 ? 16.057 -4.901 15.811 1.00 58.41 97 ARG A C 1
ATOM 736 O O . ARG A 1 97 ? 15.733 -6.076 15.607 1.00 56.18 97 ARG A O 1
ATOM 744 N N . ILE A 1 98 ? 15.200 -3.884 15.748 1.00 54.28 98 ILE A N 1
ATOM 745 C CA . ILE A 1 98 ? 13.790 -4.065 15.411 1.00 53.79 98 ILE A CA 1
ATOM 746 C C . ILE A 1 98 ? 13.629 -4.394 13.938 1.00 50.59 98 ILE A C 1
ATOM 747 O O . ILE A 1 98 ? 12.912 -5.331 13.590 1.00 48.96 98 ILE A O 1
ATOM 752 N N . ASN A 1 99 ? 14.303 -3.626 13.085 1.00 48.80 99 ASN A N 1
ATOM 753 C CA . ASN A 1 99 ? 14.306 -3.890 11.651 1.00 48.00 99 ASN A CA 1
ATOM 754 C C . ASN A 1 99 ? 14.697 -5.334 11.343 1.00 48.60 99 ASN A C 1
ATOM 755 O O . ASN A 1 99 ? 14.054 -5.985 10.529 1.00 48.40 99 ASN A O 1
ATOM 760 N N . ARG A 1 100 ? 15.744 -5.824 12.001 1.00 49.58 100 ARG A N 1
ATOM 761 C CA . ARG A 1 100 ? 16.221 -7.194 11.804 1.00 51.91 100 ARG A CA 1
ATOM 762 C C . ARG A 1 100 ? 15.235 -8.231 12.339 1.00 49.78 100 ARG A C 1
ATOM 763 O O . ARG A 1 100 ? 14.931 -9.211 11.655 1.00 49.63 100 ARG A O 1
ATOM 771 N N . MET A 1 101 ? 14.737 -8.013 13.554 1.00 48.47 101 MET A N 1
ATOM 772 C CA . MET A 1 101 ? 13.831 -8.967 14.201 1.00 48.82 101 MET A CA 1
ATOM 773 C C . MET A 1 101 ? 12.469 -9.043 13.512 1.00 46.79 101 MET A C 1
ATOM 774 O O . MET A 1 101 ? 11.836 -10.098 13.501 1.00 44.78 101 MET A O 1
ATOM 779 N N . ALA A 1 102 ? 12.014 -7.922 12.959 1.00 45.49 102 ALA A N 1
ATOM 780 C CA . ALA A 1 102 ? 10.784 -7.905 12.172 1.00 45.08 102 ALA A CA 1
ATOM 781 C C . ALA A 1 102 ? 10.927 -8.788 10.933 1.00 45.10 102 ALA A C 1
ATOM 782 O O . ALA A 1 102 ? 10.013 -9.539 10.596 1.00 46.83 102 ALA A O 1
ATOM 784 N N . ILE A 1 103 ? 12.080 -8.697 10.276 1.00 45.37 103 ILE A N 1
ATOM 785 C CA . ILE A 1 103 ? 12.386 -9.516 9.105 1.00 46.50 103 ILE A CA 1
ATOM 786 C C . ILE A 1 103 ? 12.518 -10.982 9.497 1.00 48.64 103 ILE A C 1
ATOM 787 O O . ILE A 1 103 ? 11.903 -11.852 8.870 1.00 47.00 103 ILE A O 1
ATOM 792 N N . GLU A 1 104 ? 13.334 -11.243 10.520 1.00 50.74 104 GLU A N 1
ATOM 793 C CA . GLU A 1 104 ? 13.616 -12.614 10.978 1.00 54.14 104 GLU A CA 1
ATOM 794 C C . GLU A 1 104 ? 12.350 -13.381 11.372 1.00 53.26 104 GLU A C 1
ATOM 795 O O . GLU A 1 104 ? 12.217 -14.567 11.071 1.00 53.03 104 GLU A O 1
ATOM 801 N N . SER A 1 105 ? 11.414 -12.689 12.015 1.00 54.95 105 SER A N 1
ATOM 802 C CA . SER A 1 105 ? 10.178 -13.305 12.492 1.00 56.26 105 SER A CA 1
ATOM 803 C C . SER A 1 105 ? 9.106 -13.549 11.418 1.00 53.91 105 SER A C 1
ATOM 804 O O . SER A 1 105 ? 8.060 -14.116 11.720 1.00 52.82 105 SER A O 1
ATOM 807 N N . GLY A 1 106 ? 9.356 -13.135 10.177 1.00 52.35 106 GLY A N 1
ATOM 808 C CA . GLY A 1 106 ? 8.412 -13.381 9.084 1.00 50.91 106 GLY A CA 1
ATOM 809 C C . GLY A 1 106 ? 7.141 -12.562 9.224 1.00 50.19 106 GLY A C 1
ATOM 810 O O . GLY A 1 106 ? 6.034 -13.053 9.008 1.00 52.62 106 GLY A O 1
ATOM 811 N N . VAL A 1 107 ? 7.309 -11.301 9.591 1.00 49.01 107 VAL A N 1
ATOM 812 C CA . VAL A 1 107 ? 6.192 -10.387 9.763 1.00 49.64 107 VAL A CA 1
ATOM 813 C C . VAL A 1 107 ? 5.668 -9.968 8.380 1.00 47.49 107 VAL A C 1
ATOM 814 O O . VAL A 1 107 ? 6.389 -10.066 7.381 1.00 44.91 107 VAL A O 1
ATOM 818 N N . ASP A 1 108 ? 4.415 -9.519 8.318 1.00 47.23 108 ASP A N 1
ATOM 819 C CA . ASP A 1 108 ? 3.796 -9.145 7.036 1.00 45.27 108 ASP A CA 1
ATOM 820 C C . ASP A 1 108 ? 4.534 -7.985 6.372 1.00 44.53 108 ASP A C 1
ATOM 821 O O . ASP A 1 108 ? 4.787 -8.013 5.171 1.00 42.52 108 ASP A O 1
ATOM 826 N N . ALA A 1 109 ? 4.874 -6.960 7.148 1.00 42.59 109 ALA A N 1
ATOM 827 C CA . ALA A 1 109 ? 5.575 -5.807 6.591 1.00 41.56 109 ALA A CA 1
ATOM 828 C C . ALA A 1 109 ? 6.396 -5.052 7.618 1.00 40.39 109 ALA A C 1
ATOM 829 O O . ALA A 1 109 ? 6.011 -4.950 8.781 1.00 38.98 109 ALA A O 1
ATOM 831 N N . LEU A 1 110 ? 7.527 -4.525 7.157 1.00 39.21 110 LEU A N 1
ATOM 832 C CA . LEU A 1 110 ? 8.329 -3.578 7.909 1.00 41.58 110 LEU A CA 1
ATOM 833 C C . LEU A 1 110 ? 8.079 -2.201 7.314 1.00 42.71 110 LEU A C 1
ATOM 834 O O . LEU A 1 110 ? 8.382 -1.967 6.145 1.00 42.29 110 LEU A O 1
ATOM 839 N N . ILE A 1 111 ? 7.515 -1.304 8.118 1.00 41.86 111 ILE A N 1
ATOM 840 C CA . ILE A 1 111 ? 7.146 0.025 7.657 1.00 40.36 111 ILE A CA 1
ATOM 841 C C . ILE A 1 111 ? 8.278 1.002 7.938 1.00 41.56 111 ILE A C 1
ATOM 842 O O . ILE A 1 111 ? 8.681 1.168 9.092 1.00 41.57 111 ILE A O 1
ATOM 847 N N . SER A 1 112 ? 8.789 1.630 6.875 1.00 42.62 112 SER A N 1
ATOM 848 C CA . SER A 1 112 ? 9.782 2.704 6.975 1.00 42.89 112 SER A CA 1
ATOM 849 C C . SER A 1 112 ? 10.978 2.364 7.875 1.00 42.79 112 SER A C 1
ATOM 850 O O . SER A 1 112 ? 11.075 2.875 8.984 1.00 41.03 112 SER A O 1
ATOM 853 N N . PRO A 1 113 ? 11.895 1.507 7.394 1.00 43.26 113 PRO A N 1
ATOM 854 C CA . PRO A 1 113 ? 13.076 1.142 8.189 1.00 43.25 113 PRO A CA 1
ATOM 855 C C . PRO A 1 113 ? 13.994 2.323 8.496 1.00 43.31 113 PRO A C 1
ATOM 856 O O . PRO A 1 113 ? 14.763 2.267 9.457 1.00 43.17 113 PRO A O 1
ATOM 860 N N . TRP A 1 114 ? 13.902 3.370 7.677 1.00 41.94 114 TRP A N 1
ATOM 861 C CA . TRP A 1 114 ? 14.673 4.606 7.844 1.00 42.65 114 TRP A CA 1
ATOM 862 C C . TRP A 1 114 ? 14.112 5.538 8.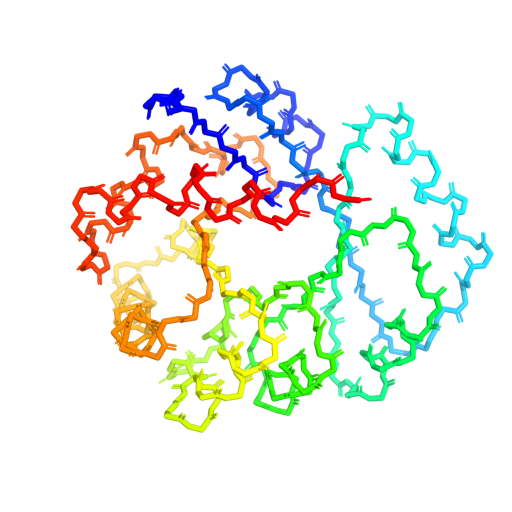925 1.00 45.02 114 TRP A C 1
ATOM 863 O O . TRP A 1 114 ? 14.775 6.496 9.319 1.00 46.94 114 TRP A O 1
ATOM 874 N N . PHE A 1 115 ? 12.890 5.276 9.385 1.00 47.89 115 PHE A N 1
ATOM 875 C CA . PHE A 1 115 ? 12.150 6.213 10.238 1.00 49.91 115 PHE A CA 1
ATOM 876 C C . PHE A 1 115 ? 12.961 6.693 11.446 1.00 50.16 115 PHE A C 1
ATOM 877 O O . PHE A 1 115 ? 13.344 5.904 12.299 1.00 50.73 115 PHE A O 1
ATOM 885 N N . GLY A 1 116 ? 13.222 7.994 11.498 1.00 53.75 116 GLY A N 1
ATOM 886 C CA . GLY A 1 116 ? 13.954 8.599 12.612 1.00 55.88 116 GLY A CA 1
ATOM 887 C C . GLY A 1 116 ? 15.438 8.279 12.624 1.00 55.88 116 GLY A C 1
ATOM 888 O O . GLY A 1 116 ? 16.036 8.161 13.689 1.00 56.98 116 GLY A O 1
ATOM 889 N N . ARG A 1 117 ? 16.035 8.150 11.441 1.00 56.15 117 ARG A N 1
ATOM 890 C CA . ARG A 1 117 ? 17.452 7.805 11.316 1.00 54.14 117 ARG A CA 1
ATOM 891 C C . ARG A 1 117 ? 18.182 8.770 10.393 1.00 53.30 117 ARG A C 1
ATOM 892 O O . ARG A 1 117 ? 17.563 9.600 9.716 1.00 48.82 117 ARG A O 1
ATOM 900 N N . LYS A 1 118 ? 19.506 8.639 10.370 1.00 52.82 118 LYS A N 1
ATOM 901 C CA . LYS A 1 118 ? 20.348 9.359 9.416 1.00 51.99 118 LYS A CA 1
ATOM 902 C C . LYS A 1 118 ? 20.906 8.400 8.366 1.00 47.65 118 LYS A C 1
ATOM 903 O O . LYS A 1 118 ? 21.919 8.686 7.744 1.00 45.14 118 LYS A O 1
ATOM 909 N N . ASP A 1 119 ? 20.218 7.276 8.164 1.00 47.99 119 ASP A N 1
ATOM 910 C CA . ASP A 1 119 ? 20.593 6.280 7.159 1.00 48.30 119 ASP A CA 1
ATOM 911 C C . ASP A 1 119 ? 19.377 5.389 6.817 1.00 47.54 119 ASP A C 1
ATOM 912 O O . ASP A 1 119 ? 18.373 5.411 7.534 1.00 46.64 119 ASP A O 1
ATOM 917 N N . PRO A 1 120 ? 19.463 4.606 5.722 1.00 46.52 120 PRO A N 1
ATOM 918 C CA . PRO A 1 120 ? 18.318 3.794 5.268 1.00 45.72 120 PRO A CA 1
ATOM 919 C C . PRO A 1 120 ? 17.772 2.783 6.273 1.00 43.65 120 PRO A C 1
ATOM 920 O O . PRO A 1 120 ? 16.581 2.475 6.243 1.00 46.32 120 PRO A O 1
ATOM 924 N N . GLY A 1 121 ? 18.632 2.265 7.142 1.00 44.45 121 GLY A N 1
ATOM 925 C CA . GLY A 1 121 ? 18.233 1.226 8.087 1.00 44.26 121 GLY A CA 1
ATOM 926 C C . GLY A 1 121 ? 17.955 -0.080 7.373 1.00 43.98 121 GLY A C 1
ATOM 927 O O . GLY A 1 121 ? 17.180 -0.913 7.840 1.00 44.45 121 GLY A O 1
ATOM 928 N N . PHE A 1 122 ? 18.620 -0.260 6.240 1.00 44.57 122 PHE A N 1
ATOM 929 C CA . PHE A 1 122 ? 18.350 -1.370 5.338 1.00 44.04 122 PHE A CA 1
ATOM 930 C C . PHE A 1 122 ? 19.602 -1.561 4.491 1.00 44.26 122 PHE A C 1
ATOM 931 O O . PHE A 1 122 ? 20.175 -0.588 3.998 1.00 45.47 122 PHE A O 1
ATOM 939 N N . ASP A 1 123 ? 20.024 -2.812 4.339 1.00 44.25 123 ASP A N 1
ATOM 940 C CA . ASP A 1 123 ? 21.268 -3.144 3.652 1.00 44.78 123 ASP A CA 1
ATOM 941 C C . ASP A 1 123 ? 21.156 -4.496 2.939 1.00 43.84 123 ASP A C 1
ATOM 942 O O . ASP A 1 123 ? 20.112 -5.149 2.999 1.00 40.63 123 ASP A O 1
ATOM 947 N N . HIS A 1 124 ? 22.227 -4.898 2.258 1.00 42.73 124 HIS A N 1
ATOM 948 C CA . HIS A 1 124 ? 22.278 -6.195 1.577 1.00 45.62 124 HIS A CA 1
ATOM 949 C C . HIS A 1 124 ? 21.820 -7.346 2.472 1.00 45.87 124 HIS A C 1
ATOM 950 O O . HIS A 1 124 ? 21.113 -8.245 2.004 1.00 47.57 124 HIS A O 1
ATOM 957 N N . THR A 1 125 ? 22.217 -7.310 3.747 1.00 44.84 125 THR A N 1
ATOM 958 C CA . THR A 1 125 ? 21.863 -8.350 4.717 1.00 45.68 125 THR A CA 1
ATOM 959 C C . THR A 1 125 ? 20.352 -8.404 4.970 1.00 44.69 125 THR A C 1
ATOM 960 O O . THR A 1 125 ? 19.731 -9.452 4.817 1.00 42.70 125 THR A O 1
ATOM 964 N N . LEU A 1 126 ? 19.768 -7.274 5.362 1.00 45.79 126 LEU A N 1
ATOM 965 C CA . LEU A 1 126 ? 18.330 -7.216 5.640 1.00 43.82 126 LEU A CA 1
ATOM 966 C C . LEU A 1 126 ? 17.496 -7.422 4.385 1.00 42.14 126 LEU A C 1
ATOM 967 O O . LEU A 1 126 ? 16.421 -8.029 4.444 1.00 43.70 126 LEU A O 1
ATOM 972 N N . ALA A 1 127 ? 17.988 -6.920 3.255 1.00 40.21 127 ALA A N 1
ATOM 973 C CA . ALA A 1 127 ? 17.286 -7.068 1.980 1.00 41.87 127 ALA A CA 1
ATOM 974 C C . ALA A 1 127 ? 17.184 -8.537 1.611 1.00 42.17 127 ALA A C 1
ATOM 975 O O . ALA A 1 127 ? 16.123 -9.004 1.187 1.00 42.06 127 ALA A O 1
ATOM 977 N N . GLY A 1 128 ? 18.293 -9.251 1.790 1.00 43.35 128 GLY A N 1
ATOM 978 C CA . GLY A 1 128 ? 18.354 -10.680 1.536 1.00 44.66 128 GLY A CA 1
ATOM 979 C C . GLY A 1 128 ? 17.398 -11.474 2.395 1.00 46.55 128 GLY A C 1
ATOM 980 O O . GLY A 1 128 ? 16.644 -12.292 1.884 1.00 49.15 128 GLY A O 1
ATOM 981 N N . MET A 1 129 ? 17.420 -11.226 3.701 1.00 48.29 129 MET A N 1
ATOM 982 C CA . MET A 1 129 ? 16.538 -11.932 4.630 1.00 48.55 129 MET A CA 1
ATOM 983 C C . MET A 1 129 ? 15.067 -11.628 4.371 1.00 46.50 129 MET A C 1
ATOM 984 O O . MET A 1 129 ? 14.218 -12.513 4.513 1.00 45.63 129 MET A O 1
ATOM 989 N N . ALA A 1 130 ? 14.762 -10.387 3.993 1.00 41.71 130 ALA A N 1
ATOM 990 C CA . ALA A 1 130 ? 13.381 -10.002 3.694 1.00 40.48 130 ALA A CA 1
ATOM 991 C C . ALA A 1 130 ? 12.804 -10.772 2.497 1.00 39.77 130 ALA A C 1
ATOM 992 O O . ALA A 1 130 ? 11.627 -11.147 2.490 1.00 39.54 130 ALA A O 1
ATOM 994 N N . ALA A 1 131 ? 13.634 -11.002 1.487 1.00 40.61 131 ALA A N 1
ATOM 995 C CA . ALA A 1 131 ? 13.210 -11.741 0.303 1.00 40.67 131 ALA A CA 1
ATOM 996 C C . ALA A 1 131 ? 13.004 -13.228 0.637 1.00 42.89 131 ALA A C 1
ATOM 997 O O . ALA A 1 131 ? 11.998 -13.823 0.245 1.00 42.38 131 ALA A O 1
ATOM 999 N N . ARG A 1 132 ? 13.940 -13.809 1.385 1.00 43.98 132 ARG A N 1
ATOM 1000 C CA . ARG A 1 132 ? 13.847 -15.219 1.779 1.00 45.13 132 ARG A CA 1
ATOM 1001 C C . ARG A 1 132 ? 12.764 -15.470 2.823 1.00 48.85 132 ARG A C 1
ATOM 1002 O O . ARG A 1 132 ? 12.280 -16.593 2.929 1.00 50.66 132 ARG A O 1
ATOM 1010 N N . ARG A 1 133 ? 12.397 -14.442 3.595 1.00 50.47 133 ARG A N 1
ATOM 1011 C CA . ARG A 1 133 ? 11.307 -14.554 4.574 1.00 52.05 133 ARG A CA 1
ATOM 101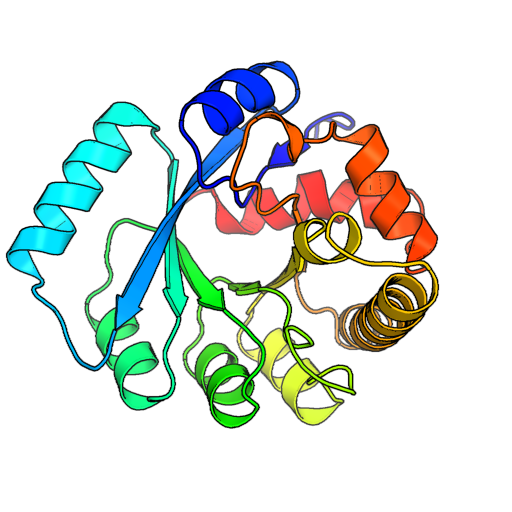2 C C . ARG A 1 133 ? 9.975 -14.018 4.032 1.00 50.04 133 ARG A C 1
ATOM 1013 O O . ARG A 1 133 ? 8.954 -14.108 4.710 1.00 49.97 133 ARG A O 1
ATOM 1021 N N . GLY A 1 134 ? 9.986 -13.443 2.830 1.00 48.31 134 GLY A N 1
ATOM 1022 C CA . GLY A 1 134 ? 8.776 -12.881 2.225 1.00 44.96 134 GLY A CA 1
ATOM 1023 C C . GLY A 1 134 ? 8.202 -11.660 2.929 1.00 43.11 134 GLY A C 1
ATOM 1024 O O . GLY A 1 134 ? 7.004 -11.403 2.837 1.00 42.95 134 GLY A O 1
ATOM 1025 N N . VAL A 1 135 ? 9.052 -10.899 3.620 1.00 43.00 135 VAL A N 1
ATOM 1026 C CA . VAL A 1 135 ? 8.614 -9.732 4.390 1.00 41.27 135 VAL A CA 1
ATOM 1027 C C . VAL A 1 135 ? 8.594 -8.485 3.505 1.00 42.36 135 VAL A C 1
ATOM 1028 O O . VAL A 1 135 ? 9.614 -8.124 2.925 1.00 45.27 135 VAL A O 1
ATOM 1032 N N . ALA A 1 136 ? 7.435 -7.833 3.411 1.00 40.63 136 ALA A N 1
ATOM 1033 C CA . ALA A 1 136 ? 7.272 -6.654 2.563 1.00 41.23 136 ALA A CA 1
ATOM 1034 C C . ALA A 1 136 ? 7.860 -5.406 3.208 1.00 42.21 136 ALA A C 1
ATOM 1035 O O . ALA A 1 136 ? 7.914 -5.286 4.432 1.00 41.50 136 ALA A O 1
ATOM 1037 N N . ILE A 1 137 ? 8.297 -4.472 2.371 1.00 43.95 137 ILE A N 1
ATOM 1038 C CA . ILE A 1 137 ? 8.740 -3.161 2.845 1.00 43.04 137 ILE A CA 1
ATOM 1039 C C . ILE A 1 137 ? 7.673 -2.123 2.554 1.00 41.03 137 ILE A C 1
ATOM 1040 O O . ILE A 1 137 ? 7.267 -1.968 1.407 1.00 40.27 137 ILE A O 1
ATOM 1045 N N . GLY A 1 138 ? 7.247 -1.413 3.600 1.00 41.34 138 GLY A N 1
ATOM 1046 C CA . GLY A 1 138 ? 6.280 -0.331 3.482 1.00 42.35 138 GLY A CA 1
ATOM 1047 C C . GLY A 1 138 ? 6.923 1.034 3.311 1.00 42.87 138 GLY A C 1
ATOM 1048 O O . GLY A 1 138 ? 7.588 1.533 4.215 1.00 44.77 138 GLY A O 1
ATOM 1049 N N . PHE A 1 139 ? 6.711 1.639 2.148 1.00 42.41 139 PHE A N 1
ATOM 1050 C CA . PHE A 1 139 ? 7.191 2.986 1.867 1.00 42.51 139 PHE A CA 1
ATOM 1051 C C . PHE A 1 139 ? 6.127 4.003 2.245 1.00 43.91 139 PHE A C 1
ATOM 1052 O O . PHE A 1 139 ? 5.226 4.290 1.450 1.00 43.90 139 PHE A O 1
ATOM 1060 N N . SER A 1 140 ? 6.236 4.542 3.462 1.00 44.72 140 SER A N 1
ATOM 1061 C CA . SER A 1 140 ? 5.249 5.482 3.989 1.00 44.39 140 SER A CA 1
ATOM 1062 C C . SER A 1 140 ? 5.506 6.882 3.450 1.00 43.10 140 SER A C 1
ATOM 1063 O O . SER A 1 140 ? 6.638 7.339 3.418 1.00 43.99 140 SER A O 1
ATOM 1066 N N . LEU A 1 141 ? 4.442 7.559 3.037 1.00 42.85 141 LEU A N 1
ATOM 1067 C CA . LEU A 1 141 ? 4.517 8.955 2.621 1.00 42.78 141 LEU A CA 1
ATOM 1068 C C . LEU A 1 141 ? 4.486 9.919 3.820 1.00 44.91 141 LEU A C 1
ATOM 1069 O O . LEU A 1 141 ? 4.899 11.069 3.695 1.00 44.95 141 LEU A O 1
ATOM 1074 N N . SER A 1 142 ? 4.017 9.438 4.975 1.00 44.99 142 SER A N 1
ATOM 1075 C CA . SER A 1 142 ? 3.774 10.276 6.158 1.00 47.68 142 SER A CA 1
ATOM 1076 C C . SER A 1 142 ? 4.944 11.180 6.581 1.00 48.96 142 SER A C 1
ATOM 1077 O O . SER A 1 142 ? 4.735 12.366 6.819 1.00 50.60 142 SER A O 1
ATOM 1080 N N . PRO A 1 143 ? 6.171 10.629 6.687 1.00 50.57 143 PRO A N 1
ATOM 1081 C CA . PRO A 1 143 ? 7.308 11.457 7.118 1.00 51.86 143 PRO A CA 1
ATOM 1082 C C . PRO A 1 143 ? 7.606 12.657 6.205 1.00 50.40 143 PRO A C 1
ATOM 1083 O O . PRO A 1 143 ? 8.069 13.684 6.685 1.00 48.33 143 PRO A O 1
ATOM 1087 N N . LEU A 1 144 ? 7.331 12.523 4.909 1.00 51.08 144 LEU A N 1
ATOM 1088 C CA . LEU A 1 144 ? 7.610 13.588 3.945 1.00 51.32 144 LEU A CA 1
ATOM 1089 C C . LEU A 1 144 ? 6.709 14.812 4.097 1.00 54.04 144 LEU A C 1
ATOM 1090 O O . LEU A 1 144 ? 7.129 15.922 3.777 1.00 53.10 144 LEU A O 1
ATOM 1095 N N . LEU A 1 145 ? 5.482 14.612 4.575 1.00 57.60 145 LEU A N 1
ATOM 1096 C CA . LEU A 1 145 ? 4.558 15.725 4.807 1.00 58.99 145 LEU A CA 1
ATOM 1097 C C . LEU A 1 145 ? 4.989 16.566 5.998 1.00 61.04 145 LEU A C 1
ATOM 1098 O O . LEU A 1 145 ? 4.768 17.775 6.015 1.00 65.76 145 LEU A O 1
ATOM 1103 N N . ASN A 1 146 ? 5.611 15.923 6.984 1.00 63.62 146 ASN A N 1
ATOM 1104 C CA . ASN A 1 146 ? 5.981 16.578 8.234 1.00 64.54 146 ASN A CA 1
ATOM 1105 C C . ASN A 1 146 ? 7.458 16.964 8.260 1.00 62.93 146 ASN A C 1
ATOM 1106 O O . ASN A 1 146 ? 8.151 16.717 9.252 1.00 68.05 146 ASN A O 1
ATOM 1111 N N . ALA A 1 147 ? 7.940 17.579 7.180 1.00 58.41 147 ALA A N 1
ATOM 1112 C CA . ALA A 1 147 ? 9.367 17.897 7.062 1.00 54.90 147 ALA A CA 1
ATOM 1113 C C . ALA A 1 147 ? 9.642 19.110 6.180 1.00 51.90 147 ALA A C 1
ATOM 1114 O O . ALA A 1 147 ? 8.868 19.430 5.278 1.00 49.48 147 ALA A O 1
ATOM 1116 N N . ASN A 1 148 ? 10.760 19.778 6.464 1.00 49.72 148 ASN A N 1
ATOM 1117 C CA . ASN A 1 148 ? 11.251 20.882 5.634 1.00 49.52 148 ASN A CA 1
ATOM 1118 C C . ASN A 1 148 ? 12.034 20.321 4.446 1.00 47.61 148 ASN A C 1
ATOM 1119 O O . ASN A 1 148 ? 12.316 19.123 4.420 1.00 47.57 148 ASN A O 1
ATOM 1124 N N . PRO A 1 149 ? 12.370 21.171 3.455 1.00 45.12 149 PRO A N 1
ATOM 1125 C CA . PRO A 1 149 ? 13.129 20.732 2.286 1.00 45.51 149 PRO A CA 1
ATOM 1126 C C . PRO A 1 149 ? 14.389 19.914 2.589 1.00 44.32 149 PRO A C 1
ATOM 1127 O O . PRO A 1 149 ? 14.698 18.977 1.851 1.00 42.75 149 PRO A O 1
ATOM 1131 N N . TYR A 1 150 ? 15.101 20.258 3.659 1.00 43.90 150 TYR A N 1
ATOM 1132 C CA . TYR A 1 150 ? 16.277 19.491 4.062 1.00 45.76 150 TYR A CA 1
ATOM 1133 C C . TYR A 1 150 ? 15.866 18.089 4.499 1.00 46.87 150 TYR A C 1
ATOM 1134 O O . TYR A 1 150 ? 16.408 17.093 4.004 1.00 44.03 150 TYR A O 1
ATOM 1143 N N . GLY A 1 151 ? 14.915 18.025 5.429 1.00 44.87 151 GLY A N 1
ATOM 1144 C CA . GLY A 1 151 ? 14.415 16.753 5.948 1.00 44.26 151 GLY A CA 1
ATOM 1145 C C . GLY A 1 151 ? 13.805 15.851 4.887 1.00 43.55 151 GLY A C 1
ATOM 1146 O O . GLY A 1 151 ? 13.967 14.636 4.937 1.00 42.83 151 GLY A O 1
ATOM 1147 N N . ARG A 1 152 ? 13.104 16.439 3.924 1.00 42.26 152 ARG A N 1
ATOM 1148 C CA . ARG A 1 152 ? 12.527 15.671 2.820 1.00 43.30 152 ARG A CA 1
ATOM 1149 C C . ARG A 1 152 ? 13.613 15.061 1.935 1.00 43.04 152 ARG A C 1
ATOM 1150 O O . ARG A 1 152 ? 13.488 13.918 1.487 1.00 43.99 152 ARG A O 1
ATOM 1158 N N . ALA A 1 153 ? 14.673 15.825 1.687 1.00 42.31 153 ALA A N 1
ATOM 1159 C CA . ALA A 1 153 ? 15.793 15.349 0.879 1.00 41.43 153 ALA A CA 1
ATOM 1160 C C . ALA A 1 153 ? 16.552 14.207 1.561 1.00 41.85 153 ALA A C 1
ATOM 1161 O O . ALA A 1 153 ? 17.076 13.328 0.885 1.00 41.83 153 ALA A O 1
ATOM 1163 N N . GLN A 1 154 ? 16.610 14.215 2.892 1.00 42.43 154 GLN A N 1
ATOM 1164 C CA . GLN A 1 154 ? 17.254 13.125 3.632 1.00 42.10 154 GLN A CA 1
ATOM 1165 C C . GLN A 1 154 ? 16.401 11.861 3.545 1.00 42.60 154 GLN A C 1
ATOM 1166 O O . GLN A 1 154 ? 16.909 10.773 3.275 1.00 44.44 154 GLN A O 1
ATOM 1172 N N . ILE A 1 155 ? 15.102 12.018 3.782 1.00 42.04 155 ILE A N 1
ATOM 1173 C CA . ILE A 1 155 ? 14.148 10.911 3.695 1.00 42.43 155 ILE A CA 1
ATOM 1174 C C . ILE A 1 155 ? 14.124 10.321 2.282 1.00 40.89 155 ILE A C 1
ATOM 1175 O O . ILE A 1 155 ? 14.196 9.108 2.121 1.00 38.94 155 ILE A O 1
ATOM 1180 N N . LEU A 1 156 ? 14.030 11.178 1.268 1.00 41.32 156 LEU A N 1
ATOM 1181 C CA . LEU A 1 156 ? 13.983 10.716 -0.126 1.00 42.16 156 LEU A CA 1
ATOM 1182 C C . LEU A 1 156 ? 15.228 9.917 -0.502 1.00 43.47 156 LEU A C 1
ATOM 1183 O O . LEU A 1 156 ? 15.115 8.894 -1.193 1.00 41.04 156 LEU A O 1
ATOM 1188 N N . ARG A 1 157 ? 16.402 10.365 -0.043 1.00 42.07 157 ARG A N 1
ATOM 1189 C CA . ARG A 1 157 ? 17.640 9.611 -0.269 1.00 42.63 157 ARG A CA 1
ATOM 1190 C C . ARG A 1 157 ? 17.558 8.208 0.329 1.00 40.61 157 ARG A C 1
ATOM 1191 O O . ARG A 1 157 ? 17.960 7.240 -0.312 1.00 40.10 157 ARG A O 1
ATOM 1199 N N . PHE A 1 158 ? 17.033 8.105 1.549 1.00 40.42 158 PHE A N 1
ATOM 1200 C CA . PHE A 1 158 ? 16.922 6.817 2.234 1.00 40.55 158 PHE A CA 1
ATOM 1201 C C . PHE A 1 158 ? 15.945 5.898 1.523 1.00 39.58 158 PHE A C 1
ATOM 1202 O O . PHE A 1 158 ? 16.179 4.695 1.421 1.00 37.03 158 PHE A O 1
ATOM 1210 N N . MET A 1 159 ? 14.844 6.472 1.051 1.00 40.05 159 MET A N 1
ATOM 1211 C CA . MET A 1 159 ? 13.852 5.725 0.290 1.00 41.00 159 MET A CA 1
ATOM 1212 C C . MET A 1 159 ? 14.415 5.229 -1.039 1.00 41.54 159 MET A C 1
ATOM 1213 O O . MET A 1 159 ? 14.089 4.126 -1.470 1.00 41.56 159 MET A O 1
ATOM 1218 N N . MET A 1 160 ? 15.252 6.043 -1.679 1.00 42.15 160 MET A N 1
ATOM 1219 C CA . MET A 1 160 ? 15.952 5.639 -2.897 1.00 45.34 160 MET A CA 1
ATOM 1220 C C . MET A 1 160 ? 16.903 4.470 -2.642 1.00 44.02 160 MET A C 1
ATOM 1221 O O . MET A 1 160 ? 16.931 3.530 -3.426 1.00 43.62 160 MET A O 1
ATOM 1226 N N . LYS A 1 161 ? 17.674 4.530 -1.557 1.00 45.64 161 LYS A N 1
ATOM 1227 C CA . LYS A 1 161 ? 18.611 3.449 -1.214 1.00 46.26 161 LYS A CA 1
ATOM 1228 C C . LYS A 1 161 ? 17.867 2.145 -0.918 1.00 43.66 161 LYS A C 1
ATOM 1229 O O . LYS A 1 161 ? 18.274 1.073 -1.366 1.00 44.28 161 LYS A O 1
ATOM 1235 N N . THR A 1 162 ? 16.782 2.247 -0.157 1.00 40.23 162 THR A N 1
ATOM 1236 C CA . THR A 1 162 ? 15.970 1.093 0.186 1.00 39.13 162 THR A CA 1
ATOM 1237 C C . THR A 1 162 ? 15.282 0.506 -1.048 1.00 38.55 162 THR A C 1
ATOM 1238 O O . THR A 1 162 ? 15.206 -0.713 -1.199 1.00 38.01 162 THR A O 1
ATOM 1242 N N . TRP A 1 163 ? 14.777 1.365 -1.926 1.00 37.68 163 TRP A N 1
ATOM 1243 C CA . TRP A 1 163 ? 14.144 0.892 -3.157 1.00 37.74 163 TRP A CA 1
ATOM 1244 C C . TRP A 1 163 ? 15.127 0.092 -4.016 1.00 37.51 163 TRP A C 1
ATOM 1245 O O . TRP A 1 163 ? 14.792 -0.977 -4.500 1.00 36.66 163 TRP A O 1
ATOM 1256 N N . GLN A 1 164 ? 16.338 0.610 -4.195 1.00 38.09 164 GLN A N 1
ATOM 1257 C CA A GLN A 1 164 ? 17.351 -0.039 -5.031 0.60 39.40 164 GLN A CA 1
ATOM 1258 C CA B GLN A 1 164 ? 17.306 -0.058 -5.058 0.40 38.99 164 GLN A CA 1
ATOM 1259 C C . GLN A 1 164 ? 17.693 -1.436 -4.514 1.00 39.70 164 GLN A C 1
ATOM 1260 O O . GLN A 1 164 ? 17.934 -2.350 -5.287 1.00 38.27 164 GLN A O 1
ATOM 1271 N N . LEU A 1 165 ? 17.726 -1.576 -3.187 1.00 41.75 165 LEU A N 1
ATOM 1272 C CA . LEU A 1 165 ? 17.964 -2.864 -2.529 1.00 41.63 165 LEU A CA 1
ATOM 1273 C C . LEU A 1 165 ? 16.753 -3.783 -2.671 1.00 41.75 165 LEU A C 1
ATOM 1274 O O . LEU A 1 165 ? 16.891 -4.928 -3.081 1.00 42.61 165 LEU A O 1
ATOM 1279 N N . VAL A 1 166 ? 15.577 -3.266 -2.317 1.00 40.24 166 VAL A N 1
ATOM 1280 C CA . VAL A 1 166 ? 14.306 -3.968 -2.490 1.00 40.43 166 VAL A CA 1
ATOM 1281 C C . VAL A 1 166 ? 14.162 -4.517 -3.912 1.00 41.31 166 VAL A C 1
ATOM 1282 O O . VAL A 1 166 ? 13.777 -5.674 -4.107 1.00 40.59 166 VAL A O 1
ATOM 1286 N N . LYS A 1 167 ? 14.468 -3.681 -4.895 1.00 41.19 167 LYS A N 1
ATOM 1287 C CA . LYS A 1 167 ? 14.339 -4.059 -6.292 1.00 44.49 167 LYS A CA 1
ATOM 1288 C C . LYS A 1 167 ? 15.319 -5.168 -6.684 1.00 44.53 167 LYS A C 1
ATOM 1289 O O . LYS A 1 167 ? 14.940 -6.117 -7.385 1.00 41.82 167 LYS A O 1
ATOM 1295 N N . LYS A 1 168 ? 16.565 -5.051 -6.220 1.00 43.56 168 LYS A N 1
ATOM 1296 C CA . LYS A 1 168 ? 17.607 -6.022 -6.544 1.00 44.86 168 LYS A CA 1
ATOM 1297 C C . LYS A 1 168 ? 17.329 -7.389 -5.920 1.00 44.94 168 LYS A C 1
ATOM 1298 O O . LYS A 1 168 ? 17.486 -8.415 -6.570 1.00 43.59 168 LYS A O 1
ATOM 1304 N N . TYR A 1 169 ? 16.912 -7.393 -4.658 1.00 45.05 169 TYR A N 1
ATOM 1305 C CA . TYR A 1 169 ? 16.641 -8.635 -3.938 1.00 45.56 169 TYR A CA 1
ATOM 1306 C C . TYR A 1 169 ? 15.210 -9.151 -4.133 1.00 45.28 169 TYR A C 1
ATOM 1307 O O . TYR A 1 169 ? 14.825 -10.152 -3.539 1.00 43.65 169 TYR A O 1
ATOM 1316 N N . ARG A 1 170 ? 14.424 -8.467 -4.960 1.00 46.55 170 ARG A N 1
ATOM 1317 C CA . ARG A 1 170 ? 13.049 -8.873 -5.253 1.00 46.63 170 ARG A CA 1
ATOM 1318 C C . ARG A 1 170 ? 12.228 -9.012 -3.971 1.00 43.70 170 ARG A C 1
ATOM 1319 O O . ARG A 1 170 ? 11.545 -10.008 -3.763 1.00 43.66 170 ARG A O 1
ATOM 1327 N N . VAL A 1 171 ? 12.311 -8.000 -3.111 1.00 40.82 171 VAL A N 1
ATOM 1328 C CA . VAL A 1 171 ? 11.578 -7.998 -1.847 1.00 38.70 171 VAL A CA 1
ATOM 1329 C C . VAL A 1 171 ? 10.191 -7.431 -2.128 1.00 40.33 171 VAL A C 1
ATOM 1330 O O . VAL A 1 171 ? 10.073 -6.466 -2.882 1.00 40.62 171 VAL A O 1
ATOM 1334 N N . PRO A 1 172 ? 9.136 -8.027 -1.545 1.00 39.84 172 PRO A N 1
ATOM 1335 C CA . PRO A 1 172 ? 7.816 -7.418 -1.729 1.00 40.89 172 PRO A CA 1
ATOM 1336 C C . PRO A 1 172 ? 7.775 -6.014 -1.137 1.00 41.68 172 PRO A C 1
ATOM 1337 O O . PRO A 1 172 ? 8.525 -5.718 -0.207 1.00 43.44 172 PRO A O 1
ATOM 1341 N N . ARG A 1 173 ? 6.913 -5.155 -1.673 1.00 41.44 173 ARG A N 1
ATOM 1342 C CA . ARG A 1 173 ? 6.804 -3.785 -1.182 1.00 42.24 173 ARG A CA 1
ATOM 1343 C C . ARG A 1 173 ? 5.475 -3.154 -1.545 1.00 41.77 173 ARG A C 1
ATOM 1344 O O . ARG A 1 173 ? 4.763 -3.632 -2.418 1.00 41.54 173 ARG A O 1
ATOM 1352 N N . PHE A 1 174 ? 5.154 -2.072 -0.854 1.00 40.67 174 PHE A N 1
ATOM 1353 C CA . PHE A 1 174 ? 4.002 -1.261 -1.195 1.00 41.95 174 PHE A CA 1
ATOM 1354 C C . PHE A 1 174 ? 4.232 0.187 -0.793 1.00 42.09 174 PHE A C 1
ATOM 1355 O O . PHE A 1 174 ? 5.030 0.465 0.106 1.00 40.59 174 PHE A O 1
ATOM 1363 N N . ILE A 1 175 ? 3.548 1.096 -1.486 1.00 41.74 175 ILE A N 1
ATOM 1364 C CA . ILE A 1 175 ? 3.530 2.501 -1.115 1.00 43.40 175 ILE A CA 1
ATOM 1365 C C . ILE A 1 175 ? 2.275 2.744 -0.289 1.00 42.25 175 ILE A C 1
ATOM 1366 O O . ILE A 1 175 ? 1.203 2.240 -0.628 1.00 40.44 175 ILE A O 1
ATOM 1371 N N . THR A 1 176 ? 2.406 3.533 0.776 1.00 41.39 176 THR A N 1
ATOM 1372 C CA . THR A 1 176 ? 1.264 3.874 1.612 1.00 40.94 176 THR A CA 1
ATOM 1373 C C . THR A 1 176 ? 1.387 5.263 2.227 1.00 41.46 176 THR A C 1
ATOM 1374 O O . THR A 1 176 ? 2.481 5.782 2.394 1.00 42.30 176 THR A O 1
ATOM 1378 N N . SER A 1 177 ? 0.244 5.861 2.546 1.00 41.92 177 SER A N 1
ATOM 1379 C CA . SER A 1 177 ? 0.211 7.155 3.211 1.00 42.60 177 SER A CA 1
ATOM 1380 C C . SER A 1 177 ? 0.599 7.038 4.680 1.00 41.66 177 SER A C 1
ATOM 1381 O O . SER A 1 177 ? 1.237 7.943 5.224 1.00 41.13 177 SER A O 1
ATOM 1384 N N . SER A 1 178 ? 0.215 5.930 5.315 1.00 42.42 178 SER A N 1
ATOM 1385 C CA . SER A 1 178 ? 0.349 5.766 6.767 1.00 45.55 178 SER A CA 1
ATOM 1386 C C . SER A 1 178 ? -0.306 6.964 7.454 1.00 48.37 178 SER A C 1
ATOM 1387 O O . SER A 1 178 ? 0.243 7.525 8.403 1.00 52.94 178 SER A O 1
ATOM 1390 N N . ALA A 1 179 ? -1.482 7.347 6.954 1.00 48.05 179 ALA A N 1
ATOM 1391 C CA . ALA A 1 179 ? -2.146 8.586 7.355 1.00 48.96 179 ALA A CA 1
ATOM 1392 C C . ALA A 1 179 ? -2.704 8.490 8.765 1.00 51.54 179 ALA A C 1
ATOM 1393 O O . ALA A 1 179 ? -3.343 7.496 9.126 1.00 51.73 179 ALA A O 1
ATOM 1395 N N . GLU A 1 180 ? -2.431 9.519 9.563 1.00 54.00 180 GLU A N 1
ATOM 1396 C CA . GLU A 1 180 ? -2.987 9.635 10.908 1.00 55.51 180 GLU A CA 1
ATOM 1397 C C . GLU A 1 180 ? -4.058 10.723 10.978 1.00 54.07 180 GLU A C 1
ATOM 1398 O O . GLU A 1 180 ? -4.623 10.976 12.043 1.00 54.16 180 GLU A O 1
ATOM 1404 N N . SER A 1 181 ? -4.344 11.350 9.838 1.00 51.20 181 SER A N 1
ATOM 1405 C CA . SER A 1 181 ? -5.464 12.282 9.725 1.00 51.72 181 SER A CA 1
ATOM 1406 C C . SER A 1 181 ? -5.971 12.294 8.285 1.00 49.62 181 SER A C 1
ATOM 1407 O O . SER A 1 181 ? -5.278 11.836 7.372 1.00 47.55 181 SER A O 1
ATOM 1410 N N . ARG A 1 182 ? -7.170 12.838 8.092 1.00 48.86 182 ARG A N 1
ATOM 1411 C CA . ARG A 1 182 ? -7.793 12.912 6.769 1.00 50.90 182 ARG A CA 1
ATOM 1412 C C . ARG A 1 182 ? -6.948 13.696 5.762 1.00 52.23 182 ARG A C 1
ATOM 1413 O O . ARG A 1 182 ? -7.056 13.490 4.551 1.00 50.91 182 ARG A O 1
ATOM 1421 N N . TRP A 1 183 ? -6.108 14.591 6.278 1.00 52.66 183 TRP A N 1
ATOM 1422 C CA . TRP A 1 183 ? -5.278 15.464 5.454 1.00 53.69 183 TRP A CA 1
ATOM 1423 C C . TRP A 1 183 ? -4.084 14.740 4.826 1.00 53.69 183 TRP A C 1
ATOM 1424 O O . TRP A 1 183 ? -3.595 15.148 3.770 1.00 53.89 183 TRP A O 1
ATOM 1435 N N . GLU A 1 184 ? -3.627 13.670 5.474 1.00 55.21 184 GLU A N 1
ATOM 1436 C CA . GLU A 1 184 ? -2.462 12.911 5.013 1.00 55.67 184 GLU A CA 1
ATOM 1437 C C . GLU A 1 184 ? -2.797 11.812 3.990 1.00 54.86 184 GLU A C 1
ATOM 1438 O O . GLU A 1 184 ? -1.893 11.159 3.471 1.00 54.68 184 GLU A O 1
ATOM 1444 N N . VAL A 1 185 ? -4.082 11.609 3.702 1.00 51.56 185 VAL A N 1
ATOM 1445 C CA . VAL A 1 185 ? -4.502 10.635 2.696 1.00 50.35 185 VAL A CA 1
ATOM 1446 C C . VAL A 1 185 ? -4.298 11.227 1.302 1.00 50.33 185 VAL A C 1
ATOM 1447 O O . VAL A 1 185 ? -4.737 12.337 1.030 1.00 50.67 185 VAL A O 1
ATOM 1451 N N . ARG A 1 186 ? -3.634 10.476 0.427 1.00 52.09 186 ARG A N 1
ATOM 1452 C CA . ARG A 1 186 ? -3.414 10.891 -0.959 1.00 53.89 186 ARG A CA 1
ATOM 1453 C C . ARG A 1 186 ? -3.894 9.788 -1.901 1.00 50.72 186 ARG A C 1
ATOM 1454 O O . ARG A 1 186 ? -3.858 8.607 -1.563 1.00 48.30 186 ARG A O 1
ATOM 1462 N N . GLY A 1 187 ? -4.330 10.182 -3.091 1.00 50.45 187 GLY A N 1
ATOM 1463 C CA . GLY A 1 187 ? -4.881 9.239 -4.061 1.00 49.26 187 GLY A CA 1
ATOM 1464 C C . GLY A 1 187 ? -3.823 8.345 -4.683 1.00 49.40 187 GLY A C 1
ATOM 1465 O O . GLY A 1 187 ? -2.629 8.618 -4.551 1.00 49.60 187 GLY A O 1
ATOM 1466 N N . PRO A 1 188 ? -4.256 7.274 -5.378 1.00 48.93 188 PRO A N 1
ATOM 1467 C CA . PRO A 1 188 ? -3.334 6.328 -6.011 1.00 48.85 188 PRO A CA 1
ATOM 1468 C C . PRO A 1 188 ? -2.293 7.002 -6.899 1.00 51.16 188 PRO A C 1
ATOM 1469 O O . PRO A 1 188 ? -1.120 6.651 -6.838 1.00 49.98 188 PRO A O 1
ATOM 1473 N N . ARG A 1 189 ? -2.729 7.970 -7.702 1.00 52.09 189 ARG A N 1
ATOM 1474 C CA . ARG A 1 189 ? -1.847 8.671 -8.626 1.00 54.44 189 ARG A CA 1
ATOM 1475 C C . ARG A 1 189 ? -0.732 9.422 -7.892 1.00 51.70 189 ARG A C 1
ATOM 1476 O O . ARG A 1 189 ? 0.405 9.439 -8.348 1.00 48.53 189 ARG A O 1
ATOM 1484 N N . ASP A 1 190 ? -1.059 10.025 -6.752 1.00 52.11 190 ASP A N 1
ATOM 1485 C CA . ASP A 1 190 ? -0.061 10.716 -5.934 1.00 51.88 190 ASP A CA 1
ATOM 1486 C C . ASP A 1 190 ? 0.884 9.742 -5.240 1.00 50.38 190 ASP A C 1
ATOM 1487 O O . ASP A 1 190 ? 2.080 10.019 -5.124 1.00 49.20 190 ASP A O 1
ATOM 1492 N N . LEU A 1 191 ? 0.359 8.612 -4.772 1.00 45.85 191 LEU A N 1
ATOM 1493 C CA . LEU A 1 191 ? 1.204 7.602 -4.136 1.00 44.54 191 LEU A CA 1
ATOM 1494 C C . LEU A 1 191 ? 2.187 6.998 -5.136 1.00 44.51 191 LEU A C 1
ATOM 1495 O O . LEU A 1 191 ? 3.313 6.678 -4.778 1.00 45.37 191 LEU A O 1
ATOM 1500 N N . MET A 1 192 ? 1.761 6.861 -6.387 1.00 45.76 192 MET A N 1
ATOM 1501 C CA . MET A 1 192 ? 2.634 6.372 -7.454 1.00 46.68 192 MET A CA 1
ATOM 1502 C C . MET A 1 192 ? 3.699 7.402 -7.839 1.00 48.59 192 MET A C 1
ATOM 1503 O O . MET A 1 192 ? 4.795 7.035 -8.271 1.00 50.38 192 MET A O 1
ATOM 1508 N N . SER A 1 193 ? 3.386 8.688 -7.677 1.00 47.47 193 SER A N 1
ATOM 1509 C CA . SER A 1 193 ? 4.372 9.747 -7.891 1.00 46.36 193 SER A CA 1
ATOM 1510 C C . SER A 1 193 ? 5.514 9.671 -6.882 1.00 46.24 193 SER A C 1
ATOM 1511 O O . SER A 1 193 ? 6.653 9.963 -7.227 1.00 45.06 193 SER A O 1
ATOM 1514 N N . LEU A 1 194 ? 5.212 9.301 -5.636 1.00 46.20 194 LEU A N 1
ATOM 1515 C CA . LEU A 1 194 ? 6.264 9.050 -4.652 1.00 45.10 194 LEU A CA 1
ATOM 1516 C C . LEU A 1 194 ? 7.174 7.936 -5.156 1.00 45.37 194 LEU A C 1
ATOM 1517 O O . LEU A 1 194 ? 8.395 8.058 -5.100 1.00 44.62 194 LEU A O 1
ATOM 1522 N N . GLY A 1 195 ? 6.576 6.855 -5.655 1.00 44.70 195 GLY A N 1
ATOM 1523 C CA . GLY A 1 195 ? 7.338 5.763 -6.251 1.00 43.11 195 GLY A CA 1
ATOM 1524 C C . GLY A 1 195 ? 8.295 6.257 -7.325 1.00 43.17 195 GLY A C 1
ATOM 1525 O O . GLY A 1 195 ? 9.491 5.973 -7.282 1.00 39.54 195 GLY A O 1
ATOM 1526 N N . ILE A 1 196 ? 7.765 7.009 -8.283 1.00 44.60 196 ILE A N 1
ATOM 1527 C CA . ILE A 1 196 ? 8.571 7.550 -9.377 1.00 47.43 196 ILE A CA 1
ATOM 1528 C C . ILE A 1 196 ? 9.686 8.462 -8.847 1.00 47.71 196 ILE A C 1
ATOM 1529 O O . ILE A 1 196 ? 10.814 8.394 -9.334 1.00 49.73 196 ILE A O 1
ATOM 1534 N N . ASN A 1 197 ? 9.379 9.295 -7.852 1.00 48.13 197 ASN A N 1
ATOM 1535 C CA . ASN A 1 197 ? 10.399 10.141 -7.207 1.00 49.77 197 ASN A CA 1
ATOM 1536 C C . ASN A 1 197 ? 11.544 9.336 -6.607 1.00 49.64 197 ASN A C 1
ATOM 1537 O O . ASN A 1 197 ? 12.695 9.759 -6.644 1.00 52.52 197 ASN A O 1
ATOM 1542 N N . ILE A 1 198 ? 11.204 8.187 -6.033 1.00 49.32 198 ILE A N 1
ATOM 1543 C CA . ILE A 1 198 ? 12.165 7.296 -5.393 1.00 50.42 198 ILE A CA 1
ATOM 1544 C C . ILE A 1 198 ? 12.944 6.475 -6.418 1.00 49.24 198 ILE A C 1
ATOM 1545 O O . ILE A 1 198 ? 13.950 5.861 -6.081 1.00 51.37 198 ILE A O 1
ATOM 1550 N N . GLY A 1 199 ? 12.483 6.458 -7.665 1.00 48.16 199 GLY A N 1
ATOM 1551 C CA . GLY A 1 199 ? 13.192 5.776 -8.748 1.00 48.23 199 GLY A CA 1
ATOM 1552 C C . GLY A 1 199 ? 12.485 4.578 -9.349 1.00 49.31 199 GLY A C 1
ATOM 1553 O O . GLY A 1 199 ? 13.100 3.819 -10.101 1.00 49.80 199 GLY A O 1
ATOM 1554 N N . MET A 1 200 ? 11.204 4.401 -9.021 1.00 48.62 200 MET A N 1
ATOM 1555 C CA A MET A 1 200 ? 10.415 3.314 -9.579 0.50 50.08 200 MET A CA 1
ATOM 1556 C CA B MET A 1 200 ? 10.400 3.316 -9.580 0.50 48.84 200 MET A CA 1
ATOM 1557 C C . MET A 1 200 ? 9.980 3.657 -11.001 1.00 50.13 200 MET A C 1
ATOM 1558 O O . MET A 1 200 ? 9.774 4.819 -11.334 1.00 51.46 200 MET A O 1
ATOM 1567 N N . GLU A 1 201 ? 9.848 2.640 -11.839 1.00 52.72 201 GLU A N 1
ATOM 1568 C CA . GLU A 1 201 ? 9.268 2.826 -13.160 1.00 55.30 201 GLU A CA 1
ATOM 1569 C C . GLU A 1 201 ? 7.754 2.837 -12.970 1.00 55.15 201 GLU A C 1
ATOM 1570 O O . GLU A 1 201 ? 7.249 2.483 -11.898 1.00 53.12 201 GLU A O 1
ATOM 1576 N N . ILE A 1 202 ? 7.037 3.243 -14.010 1.00 54.68 202 ILE A N 1
ATOM 1577 C CA . ILE A 1 202 ? 5.582 3.368 -13.947 1.00 53.54 202 ILE A CA 1
ATOM 1578 C C . ILE A 1 202 ? 4.887 2.050 -13.547 1.00 52.13 202 ILE A C 1
ATOM 1579 O O . ILE A 1 202 ? 4.052 2.053 -12.642 1.00 53.32 202 ILE A O 1
ATOM 1584 N N . PRO A 1 203 ? 5.223 0.927 -14.212 1.00 50.32 203 PRO A N 1
ATOM 1585 C CA . PRO A 1 203 ? 4.585 -0.341 -13.835 1.00 48.84 203 PRO A CA 1
ATOM 1586 C C . PRO A 1 203 ? 4.980 -0.846 -12.450 1.00 45.42 203 PRO A C 1
ATOM 1587 O O . PRO A 1 203 ? 4.186 -1.527 -11.800 1.00 44.33 203 PRO A O 1
ATOM 1591 N N . GLU A 1 204 ? 6.185 -0.505 -12.002 1.00 44.57 204 GLU A N 1
ATOM 1592 C CA . GLU A 1 204 ? 6.643 -0.879 -10.663 1.00 44.30 204 GLU A CA 1
ATOM 1593 C C . GLU A 1 204 ? 5.842 -0.135 -9.600 1.00 44.98 204 GLU A C 1
ATOM 1594 O O . GLU A 1 204 ? 5.364 -0.748 -8.646 1.00 46.26 204 GLU A O 1
ATOM 1600 N N . ALA A 1 205 ? 5.682 1.176 -9.775 1.00 43.94 205 ALA A N 1
ATOM 1601 C CA . ALA A 1 205 ? 4.856 1.985 -8.869 1.00 43.42 205 ALA A CA 1
ATOM 1602 C C . ALA A 1 205 ? 3.415 1.476 -8.807 1.00 45.20 205 ALA A C 1
ATOM 1603 O O . ALA A 1 205 ? 2.814 1.410 -7.734 1.00 45.01 205 ALA A O 1
ATOM 1605 N N . ARG A 1 206 ? 2.875 1.112 -9.965 1.00 46.96 206 ARG A N 1
ATOM 1606 C CA . ARG A 1 206 ? 1.534 0.535 -10.058 1.00 47.69 206 ARG A CA 1
ATOM 1607 C C . ARG A 1 206 ? 1.431 -0.779 -9.286 1.00 45.05 206 ARG A C 1
ATOM 1608 O O . ARG A 1 206 ? 0.443 -1.015 -8.593 1.00 43.58 206 ARG A O 1
ATOM 1616 N N . ALA A 1 207 ? 2.444 -1.635 -9.416 1.00 44.13 207 ALA A N 1
ATOM 1617 C CA . ALA A 1 207 ? 2.455 -2.928 -8.719 1.00 41.93 207 ALA A CA 1
ATOM 1618 C C . ALA A 1 207 ? 2.515 -2.778 -7.203 1.00 43.10 207 ALA A C 1
ATOM 1619 O O . ALA A 1 207 ? 1.977 -3.618 -6.479 1.00 46.17 207 ALA A O 1
ATOM 1621 N N . SER A 1 208 ? 3.150 -1.707 -6.726 1.00 42.06 208 SER A N 1
ATOM 1622 C CA . SER A 1 208 ? 3.216 -1.413 -5.294 1.00 41.69 208 SER A CA 1
ATOM 1623 C C . SER A 1 208 ? 1.861 -1.047 -4.664 1.00 42.04 208 SER A C 1
ATOM 1624 O O . SER A 1 208 ? 1.705 -1.123 -3.442 1.00 45.87 208 SER A O 1
ATOM 1627 N N . LEU A 1 209 ? 0.895 -0.632 -5.479 1.00 42.89 209 LEU A N 1
ATOM 1628 C CA . LEU A 1 209 ? -0.470 -0.379 -5.008 1.00 43.81 209 LEU A CA 1
ATOM 1629 C C . LEU A 1 209 ? -1.468 -1.455 -5.444 1.00 44.43 209 LEU A C 1
ATOM 1630 O O . LEU A 1 209 ? -2.586 -1.507 -4.936 1.00 43.75 209 LEU A O 1
ATOM 1635 N N . ASN A 1 210 ? -1.063 -2.319 -6.369 1.00 46.08 210 ASN A N 1
ATOM 1636 C CA . ASN A 1 210 ? -1.974 -3.289 -6.971 1.00 47.47 210 ASN A CA 1
ATOM 1637 C C . ASN A 1 210 ? -1.550 -4.713 -6.621 1.00 47.38 210 ASN A C 1
ATOM 1638 O O . ASN A 1 210 ? -2.140 -5.350 -5.736 1.00 46.50 210 ASN A O 1
ATOM 1643 N N . PHE A 1 211 ? -0.501 -5.193 -7.279 1.00 45.95 211 PHE A N 1
ATOM 1644 C CA . PHE A 1 211 ? -0.120 -6.602 -7.207 1.00 43.83 211 PHE A CA 1
ATOM 1645 C C . PHE A 1 211 ? 0.392 -7.039 -5.837 1.00 41.37 211 PHE A C 1
ATOM 1646 O O . PHE A 1 211 ? -0.006 -8.087 -5.335 1.00 41.49 211 PHE A O 1
ATOM 1654 N N . TYR A 1 212 ? 1.280 -6.253 -5.240 1.00 38.72 212 TYR A N 1
ATOM 1655 C CA . TYR A 1 212 ? 1.902 -6.644 -3.973 1.00 39.80 212 TYR A CA 1
ATOM 1656 C C . TYR A 1 212 ? 0.967 -6.592 -2.768 1.00 41.23 212 TYR A C 1
ATOM 1657 O O . TYR A 1 212 ? 1.043 -7.467 -1.911 1.00 44.64 212 TYR A O 1
ATOM 1666 N N . PRO A 1 213 ? 0.098 -5.570 -2.682 1.00 41.00 213 PRO A N 1
ATOM 1667 C CA . PRO A 1 213 ? -0.941 -5.598 -1.654 1.00 41.96 213 PRO A CA 1
ATOM 1668 C C . PRO A 1 213 ? -1.884 -6.808 -1.778 1.00 44.07 213 PRO A C 1
ATOM 1669 O O . PRO A 1 213 ? -2.286 -7.379 -0.760 1.00 43.70 213 PRO A O 1
ATOM 1673 N N . ARG A 1 214 ? -2.219 -7.195 -3.010 1.00 46.10 214 ARG A N 1
ATOM 1674 C CA . ARG A 1 214 ? -3.045 -8.387 -3.266 1.00 47.70 214 ARG A CA 1
ATOM 1675 C C . ARG A 1 214 ? -2.425 -9.681 -2.725 1.00 48.78 214 ARG A C 1
ATOM 1676 O O . ARG A 1 214 ? -3.138 -10.613 -2.358 1.00 51.01 214 ARG A O 1
ATOM 1684 N N . THR A 1 215 ? -1.099 -9.734 -2.685 1.00 49.00 215 THR A N 1
ATOM 1685 C CA . THR A 1 215 ? -0.363 -10.878 -2.139 1.00 50.12 215 THR A CA 1
ATOM 1686 C C . THR A 1 215 ? -0.497 -11.016 -0.616 1.00 48.77 215 THR A C 1
ATOM 1687 O O . THR A 1 215 ? -0.196 -12.074 -0.061 1.00 47.31 215 THR A O 1
ATOM 1691 N N . ILE A 1 216 ? -0.938 -9.948 0.050 1.00 48.9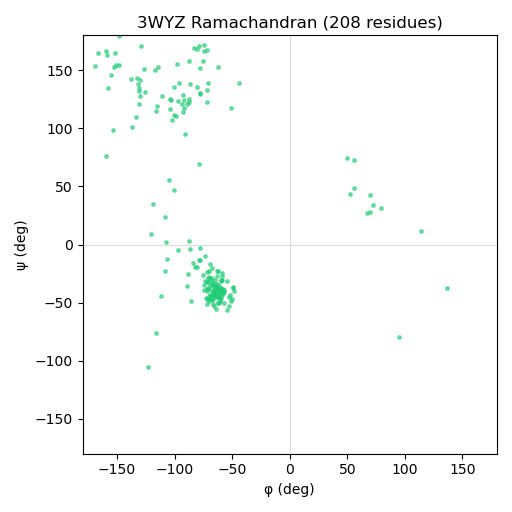7 216 ILE A N 1
ATOM 1692 C CA . ILE A 1 216 ? -1.008 -9.889 1.517 1.00 48.63 216 ILE A CA 1
ATOM 1693 C C . ILE A 1 216 ? -2.445 -9.858 2.053 1.00 47.17 216 ILE A C 1
ATOM 1694 O O . ILE A 1 216 ? -2.761 -10.556 3.023 1.00 44.63 216 ILE A O 1
ATOM 1699 N N . VAL A 1 217 ? -3.297 -9.038 1.431 1.00 45.48 217 VAL A N 1
ATOM 1700 C CA . VAL A 1 217 ? -4.625 -8.732 1.975 1.00 46.40 217 VAL A CA 1
ATOM 1701 C C . VAL A 1 217 ? -5.658 -9.851 1.864 1.00 47.17 217 VAL A C 1
ATOM 1702 O O . VAL A 1 217 ? -6.738 -9.733 2.436 1.00 45.02 217 VAL A O 1
ATOM 1706 N N . TRP A 1 218 ? -5.358 -10.911 1.116 1.00 50.74 218 TRP A N 1
ATOM 1707 C CA . TRP A 1 218 ? -6.250 -12.080 1.059 1.00 52.99 218 TRP A CA 1
ATOM 1708 C C . TRP A 1 218 ? -6.546 -12.629 2.464 1.00 53.54 218 TRP A C 1
ATOM 1709 O O . TRP A 1 218 ? -7.614 -13.180 2.705 1.00 53.69 218 TRP A O 1
ATOM 1720 N N . LYS A 1 219 ? -5.576 -12.488 3.363 1.00 58.15 219 LYS A N 1
ATOM 1721 C CA . LYS A 1 219 ? -5.808 -12.565 4.796 1.00 64.33 219 LYS A CA 1
ATOM 1722 C C . LYS A 1 219 ? -6.259 -13.914 5.298 1.00 65.41 219 LYS A C 1
ATOM 1723 O O . LYS A 1 219 ? -6.879 -13.991 6.358 1.00 67.01 219 LYS A O 1
#

Sequence (212 aa):
FSRDYFVEMDVRDEEAHELASDWFDEVVFTKKLVLEDPPDWGSLKEELKELRGKYGKVALLLVTRKPSLIREVKSRNLKALLYVQGGDMRINRMAIESGVDALISPWFGRKDPGFDHTLAGMAARRGVAIGFSLSPLLNANPYGRAQILRFMMKTWQQLVKKYRVPRFITSSAESRWEVRGPRDLMSLGINIGMMEIPEARASLNFYPRTIVWK

Solvent-accessible surface area: 10473 Å² total; per-residue (Å²): 169,66,164,99,44,27,0,0,0,0,0,36,43,99,102,0,24,125,38,0,58,117,96,8,84,45,14,0,18,1,41,90,20,108,16,151,65,80,20,99,77,62,65,10,102,104,66,2,146,111,20,75,74,119,34,45,61,1,0,4,0,1,24,18,183,75,36,62,11,0,138,65,7,75,68,114,118,28,138,18,8,11,0,0,28,3,15,34,74,175,2,0,113,12,0,0,60,24,30,2,49,0,0,1,1,0,0,93,76,59,188,54,17,1,9,60,106,90,8,0,17,39,0,32,212,115,46,0,1,0,0,2,4,20,18,19,14,84,108,34,96,95,158,18,94,46,42,25,41,108,5,0,67,100,0,11,109,20,0,115,138,70,204,0,27,17,0,2,0,0,2,0,84,35,84,181,30,0,82,19,19,185,73,0,27,51,8,0,89,91,4,47,9,114,114,90,35,0,43,23,0,0,9,106,44,0,79,76,22,7,202,80

B-factor: mean 56.16, std 16.31, range [35.95, 114.76]

InterPro domains:
  IPR002738 RNase P subunit p30 [PF01876] (21-211)
  IPR002738 RNase P subunit p30 [PTHR13031] (128-219)
  IPR016195 Polymerase/histidinol phosphatase-like [SSF89550] (13-216)
  IPR023539 Ribonuclease P, protein component 3, archaeal [MF_00756] (11-220)

Foldseek 3Di:
DDLPAFEAAAEAADLQLVLCVVQHVYYEHEHEDEDPDDDDVVVVLVVVVVVCVVRVAYAYEYEYDDLVRLLVVLVVDHRHQYEYEADDLSRLQSCLVNLGQEYEQNCPPHQALSDDLVSLQSQLVSLYEYEAEPQQCVVDDPVSNVSSLVSLLVRVVSCVVNVHQYAYHHNHPDNVSRDHLVVSLVSVVSSPHDNVRSSCRGHVRVVVRRVD

Radius of gyration: 15.94 Å; Cα contacts (8 Å, |Δi|>4): 397; chains: 1; bounding box: 39×38×42 Å

Secondary structure (DSSP, 8-state):
--SS--EEEEE-SHHHHHHHHHH-SEEEEEEEEE-SS---HHHHHHHHHHHHHHHSSEEEEEE-S-HHHHHHHHHH--SSEEEEE--SHHHHHHHHHTT-SEEE-TTTTSSS-S--HHHHHHHHHHTPEEEEESHHHHT--HHHHHHHHHHHHHHHHHHHHTT--EEEE--BSSGGG---HHHHHHHHHHHT--HHHHHHHHTHHHHHHHT-